Protein AF-0000000080321101 (afdb_homodimer)

Sequence (204 aa):
MGVHRITSEAAKYYAMRERILGNGISLLGTASEKINELDKETIEKLGDLASYLLPHSPGYAGKLMAVTARLLWALAGVGEKEWEFRELEDIEKLIEELKGKVMGVHRITSEAAKYYAMRERILGNGISLLGTASEKINELDKETIEKLGDLASYLLPHSPGYAGKLMAVTARLLWALAGVGEKEWEFRELEDIEKLIEELKGKV

Solvent-accessible surface area (backbone atoms only — not comparable to full-atom values): 11014 Å² total; per-residue (Å²): 139,80,85,64,71,68,58,48,60,53,45,48,50,50,51,49,50,51,50,48,50,49,52,48,52,50,48,48,40,56,37,37,76,43,51,88,78,51,54,50,70,59,36,33,50,50,12,50,48,30,38,40,44,26,89,76,36,64,71,65,32,20,54,46,23,50,27,41,14,36,47,28,18,49,73,36,71,44,72,84,71,83,83,52,92,58,58,66,70,59,50,47,50,49,45,58,58,46,60,76,72,102,130,77,71,59,60,61,50,46,53,51,46,49,49,50,52,49,51,51,50,48,50,51,52,48,52,51,48,50,39,56,38,36,76,43,50,89,78,52,54,50,69,57,36,34,50,50,12,50,49,31,36,39,45,25,88,77,36,65,72,64,31,19,55,46,22,49,28,42,14,36,47,28,18,51,72,37,71,44,72,84,72,85,82,51,92,60,57,65,70,59,50,46,51,50,47,59,58,47,60,75,72,100

Structure (mmCIF, N/CA/C/O backbone):
data_AF-0000000080321101-model_v1
#
loop_
_entity.id
_entity.type
_entity.pdbx_description
1 polymer 'Uncharacterized protein'
#
loop_
_atom_site.group_PDB
_atom_site.id
_atom_site.type_symbol
_atom_site.label_atom_id
_atom_site.label_alt_id
_atom_site.label_comp_id
_atom_site.label_asym_id
_atom_site.label_entity_id
_atom_site.label_seq_id
_atom_site.pdbx_PDB_ins_code
_atom_site.Cartn_x
_atom_site.Cartn_y
_atom_site.Cartn_z
_atom_site.occupancy
_atom_site.B_iso_or_equiv
_atom_site.auth_seq_id
_atom_site.auth_comp_id
_atom_site.auth_asym_id
_atom_site.auth_atom_id
_atom_site.pdbx_PDB_model_num
ATOM 1 N N . MET A 1 1 ? -22.719 36.094 16.625 1 31.23 1 MET A N 1
ATOM 2 C CA . MET A 1 1 ? -21.391 35.625 16.969 1 31.23 1 MET A CA 1
ATOM 3 C C . MET A 1 1 ? -21.156 34.219 16.469 1 31.23 1 MET A C 1
ATOM 5 O O . MET A 1 1 ? -21.406 33.25 17.188 1 31.23 1 MET A O 1
ATOM 9 N N . GLY A 1 2 ? -21.797 33.719 15.367 1 34.16 2 GLY A N 1
ATOM 10 C CA . GLY A 1 2 ? -22.406 32.625 14.648 1 34.16 2 GLY A CA 1
ATOM 11 C C . GLY A 1 2 ? -21.422 31.531 14.273 1 34.16 2 GLY A C 1
ATOM 12 O O . GLY A 1 2 ? -20.812 31.578 13.203 1 34.16 2 GLY A O 1
ATOM 13 N N . VAL A 1 3 ? -20.641 30.984 15.094 1 43.78 3 VAL A N 1
ATOM 14 C CA . VAL A 1 3 ? -19.688 29.859 15.094 1 43.78 3 VAL A CA 1
ATOM 15 C C . VAL A 1 3 ? -20.359 28.625 14.492 1 43.78 3 VAL A C 1
ATOM 17 O O . VAL A 1 3 ? -21.172 27.984 15.148 1 43.78 3 VAL A O 1
ATOM 20 N N . HIS A 1 4 ? -21.047 28.609 13.328 1 44.09 4 HIS A N 1
ATOM 21 C CA . HIS A 1 4 ? -22 27.906 12.492 1 44.09 4 HIS A CA 1
ATOM 22 C C . HIS A 1 4 ? -21.672 26.422 12.422 1 44.09 4 HIS A C 1
ATOM 24 O O . HIS A 1 4 ? -20.516 26.031 12.469 1 44.09 4 HIS A O 1
ATOM 30 N N . ARG A 1 5 ? -22.609 25.359 12.641 1 48.25 5 ARG A N 1
ATOM 31 C CA . ARG A 1 5 ? -22.938 23.938 12.625 1 48.25 5 ARG A CA 1
ATOM 32 C C . ARG A 1 5 ? -22.359 23.25 11.398 1 48.25 5 ARG A C 1
ATOM 34 O O . ARG A 1 5 ? -22.734 22.109 11.086 1 48.25 5 ARG A O 1
ATOM 41 N N . ILE A 1 6 ? -21.953 24.047 10.344 1 51.91 6 ILE A N 1
ATOM 42 C CA . ILE A 1 6 ? -21.422 23.578 9.07 1 51.91 6 ILE A CA 1
ATOM 43 C C . ILE A 1 6 ? -20.297 22.578 9.328 1 51.91 6 ILE A C 1
ATOM 45 O O . ILE A 1 6 ? -20.094 21.641 8.547 1 51.91 6 ILE A O 1
ATOM 49 N N . THR A 1 7 ? -19.453 22.938 10.445 1 59.09 7 THR A N 1
ATOM 50 C CA . THR A 1 7 ? -18.328 22.156 10.938 1 59.09 7 THR A CA 1
ATOM 51 C C . THR A 1 7 ? -18.766 20.766 11.359 1 59.09 7 THR A C 1
ATOM 53 O O . THR A 1 7 ? -18.016 19.797 11.234 1 59.09 7 THR A O 1
ATOM 56 N N . SER A 1 8 ? -20.25 20.672 11.594 1 74.88 8 SER A N 1
ATOM 57 C CA . SER A 1 8 ? -20.672 19.484 12.336 1 74.88 8 SER A CA 1
ATOM 58 C C . SER A 1 8 ? -20.797 18.266 11.414 1 74.88 8 SER A C 1
ATOM 60 O O . SER A 1 8 ? -20.281 17.203 11.719 1 74.88 8 SER A O 1
ATOM 62 N N . GLU A 1 9 ? -21.531 18.641 10.25 1 80.69 9 GLU A N 1
ATOM 63 C CA . GLU A 1 9 ? -21.672 17.516 9.328 1 80.69 9 GLU A CA 1
ATOM 64 C C . GLU A 1 9 ? -20.344 17.172 8.672 1 80.69 9 GLU A C 1
ATOM 66 O O . GLU A 1 9 ? -20.016 16 8.516 1 80.69 9 GLU A O 1
ATOM 71 N N . ALA A 1 10 ? -19.656 18.234 8.289 1 84 10 ALA A N 1
ATOM 72 C CA . ALA A 1 10 ? -18.344 18.031 7.695 1 84 10 ALA A CA 1
ATOM 73 C C . ALA A 1 10 ? -17.406 17.328 8.672 1 84 10 ALA A C 1
ATOM 75 O O . ALA A 1 10 ? -16.672 16.422 8.289 1 84 10 ALA A O 1
ATOM 76 N N . ALA A 1 11 ? -17.484 17.734 9.852 1 85.62 11 ALA A N 1
ATOM 77 C CA . ALA A 1 11 ? -16.656 17.109 10.883 1 85.62 11 ALA A CA 1
ATOM 78 C C . ALA A 1 11 ? -17.031 15.656 11.094 1 85.62 11 ALA A C 1
ATOM 80 O O . ALA A 1 11 ? -16.172 14.797 11.258 1 85.62 11 ALA A O 1
ATOM 81 N N . LYS A 1 12 ? -18.266 15.461 11.094 1 87.44 12 LYS A N 1
ATOM 82 C CA . LYS A 1 12 ? -18.734 14.094 11.242 1 87.44 12 LYS A CA 1
ATOM 83 C C . LYS A 1 12 ? -18.312 13.227 10.07 1 87.44 12 LYS A C 1
ATOM 85 O O . LYS A 1 12 ? -17.891 12.078 10.25 1 87.44 12 LYS A O 1
ATOM 90 N N . TYR A 1 13 ? -18.469 13.836 8.922 1 85.62 13 TYR A N 1
ATOM 91 C CA . TYR A 1 13 ? -18.047 13.109 7.727 1 85.62 13 TYR A CA 1
ATOM 92 C C . TYR A 1 13 ? -16.547 12.82 7.777 1 85.62 13 TYR A C 1
ATOM 94 O O . TYR A 1 13 ? -16.109 11.711 7.465 1 85.62 13 TYR A O 1
ATOM 102 N N . TYR A 1 14 ? -15.867 13.781 8.195 1 90.31 14 TYR A N 1
ATOM 103 C CA . TYR A 1 14 ? -14.422 13.609 8.297 1 90.31 14 TYR A CA 1
ATOM 104 C C . TYR A 1 14 ? -14.07 12.516 9.305 1 90.31 14 TYR A C 1
ATOM 106 O O . TYR A 1 14 ? -13.203 11.68 9.039 1 90.31 14 TYR A O 1
ATOM 114 N N . ALA A 1 15 ? -14.68 12.508 10.367 1 92.31 15 ALA A N 1
ATOM 115 C CA . ALA A 1 15 ? -14.43 11.5 11.398 1 92.31 15 ALA A CA 1
ATOM 116 C C . ALA A 1 15 ? -14.797 10.102 10.898 1 92.31 15 ALA A C 1
ATOM 118 O O . ALA A 1 15 ? -14.078 9.141 11.156 1 92.31 15 ALA A O 1
ATOM 119 N N . MET A 1 16 ? -15.867 10 10.188 1 94.19 16 MET A N 1
ATOM 120 C CA . MET A 1 16 ? -16.297 8.727 9.625 1 94.19 16 MET A CA 1
ATOM 121 C C . MET A 1 16 ? -15.297 8.211 8.602 1 94.19 16 MET A C 1
ATOM 123 O O . MET A 1 16 ? -14.93 7.035 8.617 1 94.19 16 MET A O 1
ATOM 127 N N . ARG A 1 17 ? -14.938 9.086 7.766 1 94.44 17 ARG A N 1
ATOM 128 C CA . ARG A 1 17 ? -13.953 8.727 6.758 1 94.44 17 ARG A CA 1
ATOM 129 C C . ARG A 1 17 ? -12.68 8.18 7.402 1 94.44 17 ARG A C 1
ATOM 131 O O . ARG A 1 17 ? -12.18 7.129 7.008 1 94.44 17 ARG A O 1
ATOM 138 N N . GLU A 1 18 ? -12.219 8.883 8.398 1 95.88 18 GLU A N 1
ATOM 139 C CA . GLU A 1 18 ? -11 8.477 9.078 1 95.88 18 GLU A CA 1
ATOM 140 C C . GLU A 1 18 ? -11.172 7.121 9.758 1 95.88 18 GLU A C 1
ATOM 142 O O . GLU A 1 18 ? -10.266 6.281 9.711 1 95.88 18 GLU A O 1
ATOM 147 N N . ARG A 1 19 ? -12.25 6.926 10.328 1 97 19 ARG A N 1
ATOM 148 C CA . ARG A 1 19 ? -12.531 5.656 10.992 1 97 19 ARG A CA 1
ATOM 149 C C . ARG A 1 19 ? -12.586 4.512 9.977 1 97 19 ARG A C 1
ATOM 151 O O . ARG A 1 19 ? -11.961 3.469 10.18 1 97 19 ARG A O 1
ATOM 158 N N . ILE A 1 20 ? -13.289 4.672 8.969 1 97.81 20 ILE A N 1
ATOM 159 C CA . ILE A 1 20 ? -13.469 3.629 7.965 1 97.81 20 ILE A CA 1
ATOM 160 C C . ILE A 1 20 ? -12.148 3.363 7.246 1 97.81 20 ILE A C 1
ATOM 162 O O . ILE A 1 20 ? -11.773 2.209 7.023 1 97.81 20 ILE A O 1
ATOM 166 N N . LEU A 1 21 ? -11.5 4.438 6.895 1 97.69 21 LEU A N 1
ATOM 167 C CA . LEU A 1 21 ? -10.188 4.297 6.277 1 97.69 21 LEU A CA 1
ATOM 168 C C . LEU A 1 21 ? -9.234 3.541 7.199 1 97.69 21 LEU A C 1
ATOM 170 O O . LEU A 1 21 ? -8.547 2.611 6.762 1 97.69 21 LEU A O 1
ATOM 174 N N . GLY A 1 22 ? -9.203 3.93 8.445 1 97.88 22 GLY A N 1
ATOM 175 C CA . GLY A 1 22 ? -8.375 3.25 9.422 1 97.88 22 GLY A CA 1
ATOM 176 C C . GLY A 1 22 ? -8.695 1.773 9.555 1 97.88 22 GLY A C 1
ATOM 177 O O . GLY A 1 22 ? -7.793 0.935 9.57 1 97.88 22 GLY A O 1
ATOM 178 N N . ASN A 1 23 ? -9.945 1.476 9.641 1 98.25 23 ASN A N 1
ATOM 179 C CA . ASN A 1 23 ? -10.383 0.088 9.758 1 98.25 23 ASN A CA 1
ATOM 180 C C . ASN A 1 23 ? -10.016 -0.719 8.516 1 98.25 23 ASN A C 1
ATOM 182 O O . ASN A 1 23 ? -9.594 -1.872 8.617 1 98.25 23 ASN A O 1
ATOM 186 N N . GLY A 1 24 ? -10.203 -0.122 7.34 1 98.69 24 GLY A N 1
ATOM 187 C CA . GLY A 1 24 ? -9.844 -0.789 6.098 1 98.69 24 GLY A CA 1
ATOM 188 C C . GLY A 1 24 ? -8.367 -1.106 5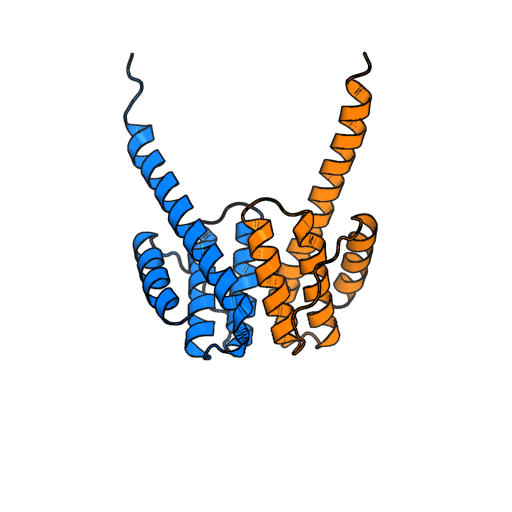.996 1 98.69 24 GLY A C 1
ATOM 189 O O . GLY A 1 24 ? -7.988 -2.227 5.648 1 98.69 24 GLY A O 1
ATOM 190 N N . ILE A 1 25 ? -7.598 -0.122 6.359 1 98.62 25 ILE A N 1
ATOM 191 C CA . ILE A 1 25 ? -6.148 -0.294 6.289 1 98.62 25 ILE A CA 1
ATOM 192 C C . ILE A 1 25 ? -5.707 -1.345 7.305 1 98.62 25 ILE A C 1
ATOM 194 O O . ILE A 1 25 ? -4.832 -2.164 7.02 1 98.62 25 ILE A O 1
ATOM 198 N N . SER A 1 26 ? -6.285 -1.322 8.508 1 98.56 26 SER A N 1
ATOM 199 C CA . SER A 1 26 ? -5.984 -2.34 9.516 1 98.56 26 SER A CA 1
ATOM 200 C C . SER A 1 26 ? -6.332 -3.734 9.008 1 98.56 26 SER A C 1
ATOM 202 O O . SER A 1 26 ? -5.566 -4.68 9.195 1 98.56 26 SER A O 1
ATOM 204 N N . LEU A 1 27 ? -7.426 -3.859 8.367 1 98.88 27 LEU A N 1
ATOM 205 C CA . LEU A 1 27 ? -7.84 -5.145 7.82 1 98.88 27 LEU A CA 1
ATOM 206 C C . LEU A 1 27 ? -6.871 -5.613 6.738 1 98.88 27 LEU A C 1
ATOM 208 O O . LEU A 1 27 ? -6.488 -6.785 6.711 1 98.88 27 LEU A O 1
ATOM 212 N N . LEU A 1 28 ? -6.516 -4.723 5.828 1 98.81 28 LEU A N 1
ATOM 213 C CA . LEU A 1 28 ? -5.543 -5.062 4.793 1 98.81 28 LEU A CA 1
ATOM 214 C C . LEU A 1 28 ? -4.227 -5.512 5.414 1 98.81 28 LEU A C 1
ATOM 216 O O . LEU A 1 28 ? -3.578 -6.43 4.906 1 98.81 28 LEU A O 1
ATOM 220 N N . GLY A 1 29 ? -3.863 -4.855 6.527 1 98.75 29 GLY A N 1
ATOM 221 C CA . GLY A 1 29 ? -2.68 -5.266 7.266 1 98.75 29 GLY A CA 1
ATOM 222 C C . GLY A 1 29 ? -2.764 -6.691 7.785 1 98.75 29 GLY A C 1
ATOM 223 O O . GLY A 1 29 ? -1.855 -7.492 7.559 1 98.75 29 GLY A O 1
ATOM 224 N N . THR A 1 30 ? -3.807 -6.957 8.461 1 98.69 30 THR A N 1
ATOM 225 C CA . THR A 1 30 ? -4.012 -8.297 9 1 98.69 30 THR A CA 1
ATOM 226 C C . THR A 1 30 ? -4.062 -9.328 7.879 1 98.69 30 THR A C 1
ATOM 228 O O . THR A 1 30 ? -3.459 -10.398 7.984 1 98.69 30 THR A O 1
ATOM 231 N N . ALA A 1 31 ? -4.738 -9.031 6.801 1 98.81 31 ALA A N 1
ATOM 232 C CA . ALA A 1 31 ? -4.867 -9.938 5.66 1 98.81 31 ALA A CA 1
ATOM 233 C C . ALA A 1 31 ? -3.506 -10.227 5.035 1 98.81 31 ALA A C 1
ATOM 235 O O . ALA A 1 31 ? -3.221 -11.359 4.652 1 98.81 31 ALA A O 1
ATOM 236 N N . SER A 1 32 ? -2.701 -9.203 4.965 1 98.69 32 SER A N 1
ATOM 237 C CA . SER A 1 32 ? -1.396 -9.375 4.336 1 98.69 32 SER A CA 1
ATOM 238 C C . SER A 1 32 ? -0.51 -10.312 5.152 1 98.69 32 SER A C 1
ATOM 240 O O . SER A 1 32 ? 0.353 -11 4.605 1 98.69 32 SER A O 1
ATOM 242 N N . GLU A 1 33 ? -0.682 -10.367 6.469 1 98.06 33 GLU A N 1
ATOM 243 C CA . GLU A 1 33 ? 0.068 -11.258 7.344 1 98.06 33 GLU A CA 1
ATOM 244 C C . GLU A 1 33 ? -0.306 -12.719 7.094 1 98.06 33 GLU A C 1
ATOM 246 O O . GLU A 1 33 ? 0.497 -13.625 7.336 1 98.06 33 GLU A O 1
ATOM 251 N N . LYS A 1 34 ? -1.512 -12.922 6.578 1 97.62 34 LYS A N 1
ATOM 252 C CA . LYS A 1 34 ? -2.037 -14.273 6.395 1 97.62 34 LYS A CA 1
ATOM 253 C C . LYS A 1 34 ? -2.393 -14.531 4.934 1 97.62 34 LYS A C 1
ATOM 255 O O . LYS A 1 34 ? -3.312 -15.297 4.641 1 97.62 34 LYS A O 1
ATOM 260 N N . ILE A 1 35 ? -1.732 -13.898 4.078 1 98.38 35 ILE A N 1
ATOM 261 C CA . ILE A 1 35 ? -2.158 -13.828 2.684 1 98.38 35 ILE A CA 1
ATOM 262 C C . ILE A 1 35 ? -2.174 -15.234 2.08 1 98.38 35 ILE A C 1
ATOM 264 O O . ILE A 1 35 ? -3.049 -15.555 1.272 1 98.38 35 ILE A O 1
ATOM 268 N N . ASN A 1 36 ? -1.323 -16.078 2.512 1 96.88 36 ASN A N 1
ATOM 269 C CA . ASN A 1 36 ? -1.195 -17.422 1.939 1 96.88 36 ASN A CA 1
ATOM 270 C C . ASN A 1 36 ? -2.262 -18.359 2.482 1 96.88 36 ASN A C 1
ATOM 272 O O . ASN A 1 36 ? -2.443 -19.469 1.961 1 96.88 36 ASN A O 1
ATOM 276 N N . GLU A 1 37 ? -2.996 -17.953 3.465 1 97.62 37 GLU A N 1
ATOM 277 C CA . GLU A 1 37 ? -4.047 -18.781 4.066 1 97.62 37 GLU A CA 1
ATOM 278 C C . GLU A 1 37 ? -5.422 -18.391 3.525 1 97.62 37 GLU A C 1
ATOM 280 O O . GLU A 1 37 ? -6.41 -19.078 3.801 1 97.62 37 GLU A O 1
ATOM 285 N N . LEU A 1 38 ? -5.473 -17.344 2.791 1 98.44 38 LEU A N 1
ATOM 286 C CA . LEU A 1 38 ? -6.746 -16.828 2.299 1 98.44 38 LEU A CA 1
ATOM 287 C C . LEU A 1 38 ? -7.082 -17.422 0.933 1 98.44 38 LEU A C 1
ATOM 289 O O . LEU A 1 38 ? -6.184 -17.719 0.142 1 98.44 38 LEU A O 1
ATOM 293 N N . ASP A 1 39 ? -8.414 -17.594 0.757 1 97.81 39 ASP A N 1
ATOM 294 C CA . ASP A 1 39 ? -8.828 -18.094 -0.548 1 97.81 39 ASP A CA 1
ATOM 295 C C . ASP A 1 39 ? -8.82 -16.984 -1.594 1 97.81 39 ASP A C 1
ATOM 297 O O . ASP A 1 39 ? -8.789 -15.797 -1.249 1 97.81 39 ASP A O 1
ATOM 301 N N . LYS A 1 40 ? -8.906 -17.328 -2.814 1 98.12 40 LYS A N 1
ATOM 302 C CA . LYS A 1 40 ? -8.781 -16.422 -3.945 1 98.12 40 LYS A CA 1
ATOM 303 C C . LYS A 1 40 ? -9.898 -15.383 -3.936 1 98.12 40 LYS A C 1
ATOM 305 O O . LYS A 1 40 ? -9.664 -14.203 -4.227 1 98.12 40 LYS A O 1
ATOM 310 N N . GLU A 1 41 ? -11.078 -15.797 -3.676 1 98.38 41 GLU A N 1
ATOM 311 C CA . GLU A 1 41 ? -12.227 -14.891 -3.652 1 98.38 41 GLU A CA 1
ATOM 312 C C . GLU A 1 41 ? -12.047 -13.797 -2.598 1 98.38 41 GLU A C 1
ATOM 314 O O . GLU A 1 41 ? -12.336 -12.625 -2.855 1 98.38 41 GLU A O 1
ATOM 319 N N . THR A 1 42 ? -11.562 -14.234 -1.468 1 98.75 42 THR A N 1
ATOM 320 C CA . THR A 1 42 ? -11.32 -13.273 -0.397 1 98.75 42 THR A CA 1
ATOM 321 C C . THR A 1 42 ? -10.227 -12.289 -0.79 1 98.75 42 THR A C 1
ATOM 323 O O . THR A 1 42 ? -10.359 -11.086 -0.565 1 98.75 42 THR A O 1
ATOM 326 N N . ILE A 1 43 ? -9.172 -12.781 -1.389 1 98.88 43 ILE A N 1
ATOM 327 C CA . ILE A 1 43 ? -8.062 -11.93 -1.813 1 98.88 43 ILE A CA 1
ATOM 328 C C . ILE A 1 43 ? -8.555 -10.922 -2.854 1 98.88 43 ILE A C 1
ATOM 330 O O . ILE A 1 43 ? -8.211 -9.742 -2.791 1 98.88 43 ILE A O 1
ATOM 334 N N . GLU A 1 44 ? -9.367 -11.398 -3.711 1 98.81 44 GLU A N 1
ATOM 335 C CA . GLU A 1 44 ? -9.93 -10.516 -4.727 1 98.81 44 GLU A CA 1
ATOM 336 C C . GLU A 1 44 ? -10.766 -9.406 -4.09 1 98.81 44 GLU A C 1
ATOM 338 O O . GLU A 1 44 ? -10.648 -8.242 -4.469 1 98.81 44 GLU A O 1
ATOM 343 N N . LYS A 1 45 ? -11.578 -9.742 -3.174 1 98.69 45 LYS A N 1
ATOM 344 C CA . LYS A 1 45 ? -12.445 -8.773 -2.518 1 98.69 45 LYS A CA 1
ATOM 345 C C . LYS A 1 45 ? -11.641 -7.773 -1.699 1 98.69 45 LYS A C 1
ATOM 347 O O . LYS A 1 45 ? -12.039 -6.613 -1.559 1 98.69 45 LYS A O 1
ATOM 352 N N . LEU A 1 46 ? -10.562 -8.25 -1.191 1 98.88 46 LEU A N 1
AT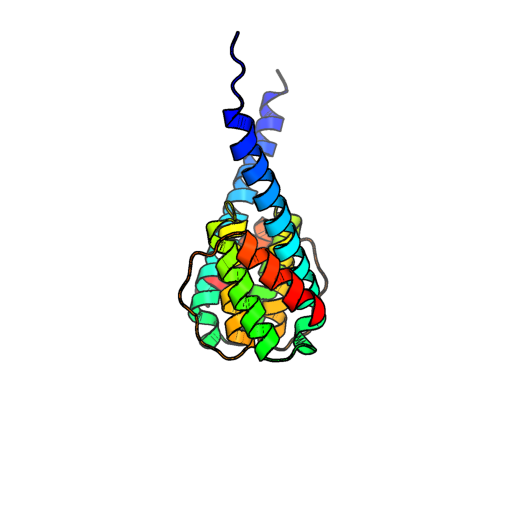OM 353 C CA . LEU A 1 46 ? -9.672 -7.332 -0.5 1 98.88 46 LEU A CA 1
ATOM 354 C C . LEU A 1 46 ? -9.078 -6.312 -1.471 1 98.88 46 LEU A C 1
ATOM 356 O O . LEU A 1 46 ? -8.891 -5.148 -1.116 1 98.88 46 LEU A O 1
ATOM 360 N N . GLY A 1 47 ? -8.727 -6.816 -2.639 1 98.81 47 GLY A N 1
ATOM 361 C CA . GLY A 1 47 ? -8.32 -5.883 -3.678 1 98.81 47 GLY A CA 1
ATOM 362 C C . GLY A 1 47 ? -9.391 -4.859 -4.012 1 98.81 47 GLY A C 1
ATOM 363 O O . GLY A 1 47 ? -9.102 -3.676 -4.18 1 98.81 47 GLY A O 1
ATOM 364 N N . ASP A 1 48 ? -10.617 -5.316 -4.098 1 98.62 48 ASP A N 1
ATOM 365 C CA . ASP A 1 48 ? -11.742 -4.406 -4.32 1 98.62 48 ASP A CA 1
ATOM 366 C C . ASP A 1 48 ? -11.852 -3.385 -3.193 1 98.62 48 ASP A C 1
ATOM 368 O O . ASP A 1 48 ? -12.078 -2.197 -3.443 1 98.62 48 ASP A O 1
ATOM 372 N N . LEU A 1 49 ? -11.719 -3.859 -2.029 1 98.75 49 LEU A N 1
ATOM 373 C CA . LEU A 1 49 ? -11.789 -2.971 -0.876 1 98.75 49 LEU A CA 1
ATOM 374 C C . LEU A 1 49 ? -10.75 -1.861 -0.983 1 98.75 49 LEU A C 1
ATOM 376 O O . LEU A 1 49 ? -11.062 -0.686 -0.792 1 98.75 49 LEU A O 1
ATOM 380 N N . ALA A 1 50 ? -9.492 -2.293 -1.237 1 98.69 50 ALA A N 1
ATOM 381 C CA . ALA A 1 50 ? -8.43 -1.301 -1.393 1 98.69 50 ALA A CA 1
ATOM 382 C C . ALA A 1 50 ? -8.789 -0.28 -2.469 1 98.69 50 ALA A C 1
ATOM 384 O O . ALA A 1 50 ? -8.57 0.921 -2.291 1 98.69 50 ALA A O 1
ATOM 385 N N . SER A 1 51 ? -9.359 -0.737 -3.543 1 98.5 51 SER A N 1
ATOM 386 C CA . SER A 1 51 ? -9.75 0.147 -4.637 1 98.5 51 SER A CA 1
ATOM 387 C C . SER A 1 51 ? -10.836 1.123 -4.191 1 98.5 51 SER A C 1
ATOM 389 O O . SER A 1 51 ? -10.82 2.293 -4.582 1 98.5 51 SER A O 1
ATOM 391 N N . TYR A 1 52 ? -11.719 0.68 -3.398 1 98.31 52 TYR A N 1
ATOM 392 C CA . TYR A 1 52 ? -12.812 1.52 -2.934 1 98.31 52 TYR A CA 1
ATOM 393 C C . TYR A 1 52 ? -12.32 2.561 -1.937 1 98.31 52 TYR A C 1
ATOM 395 O O . TYR A 1 52 ? -12.914 3.637 -1.809 1 98.31 52 TYR A O 1
ATOM 403 N N . LEU A 1 53 ? -11.266 2.254 -1.271 1 98.31 53 LEU A N 1
ATOM 404 C CA . LEU A 1 53 ? -10.719 3.164 -0.27 1 98.31 53 LEU A CA 1
ATOM 405 C C . LEU A 1 53 ? -9.891 4.262 -0.928 1 98.31 53 LEU A C 1
ATOM 407 O O . LEU A 1 53 ? -9.633 5.305 -0.319 1 98.31 53 LEU A O 1
ATOM 411 N N . LEU A 1 54 ? -9.484 4.082 -2.143 1 97.62 54 LEU A N 1
ATOM 412 C CA . LEU A 1 54 ? -8.547 4.941 -2.852 1 97.62 54 LEU A CA 1
ATOM 413 C C . LEU A 1 54 ? -9.055 6.379 -2.893 1 97.62 54 LEU A C 1
ATOM 415 O O . LEU A 1 54 ? -8.359 7.301 -2.457 1 97.62 54 LEU A O 1
ATOM 419 N N . PRO A 1 55 ? -10.297 6.645 -3.312 1 96.31 55 PRO A N 1
ATOM 420 C CA . PRO A 1 55 ? -10.758 8.031 -3.422 1 96.31 55 PRO A CA 1
ATOM 421 C C . PRO A 1 55 ? -10.844 8.727 -2.068 1 96.31 55 PRO A C 1
ATOM 423 O O . PRO A 1 55 ? -10.961 9.953 -2.012 1 96.31 55 PRO A O 1
ATOM 426 N N . HIS A 1 56 ? -10.789 7.98 -1.046 1 96.12 56 HIS A N 1
ATOM 427 C CA . HIS A 1 56 ? -10.93 8.539 0.292 1 96.12 56 HIS A CA 1
ATOM 428 C C . HIS A 1 56 ? -9.586 8.656 0.992 1 96.12 56 HIS A C 1
ATOM 430 O O . HIS A 1 56 ? -9.508 9.109 2.139 1 96.12 56 HIS A O 1
ATOM 436 N N . SER A 1 57 ? -8.531 8.266 0.367 1 95.5 57 SER A N 1
ATOM 437 C CA . SER A 1 57 ? -7.195 8.195 0.958 1 95.5 57 SER A CA 1
ATOM 438 C C . SER A 1 57 ? -6.344 9.391 0.543 1 95.5 57 SER A C 1
ATOM 440 O O . SER A 1 57 ? -6.18 9.664 -0.649 1 95.5 57 SER A O 1
ATOM 442 N N . PRO A 1 58 ? -5.742 10.023 1.484 1 91.62 58 PRO A N 1
ATOM 443 C CA . PRO A 1 58 ? -4.941 11.203 1.149 1 91.62 58 PRO A CA 1
ATOM 444 C C . PRO A 1 58 ? -3.5 10.852 0.787 1 91.62 58 PRO A C 1
ATOM 446 O O . PRO A 1 58 ? -2.961 9.859 1.274 1 91.62 58 PRO A O 1
ATOM 449 N N . GLY A 1 59 ? -2.918 11.633 -0.114 1 92.38 59 GLY A N 1
ATOM 450 C CA . GLY A 1 59 ? -1.479 11.664 -0.33 1 92.38 59 GLY A CA 1
ATOM 451 C C . GLY A 1 59 ? -0.895 10.305 -0.672 1 92.38 59 GLY A C 1
ATOM 452 O O . GLY A 1 59 ? -1.39 9.625 -1.569 1 92.38 59 GLY A O 1
ATOM 453 N N . TYR A 1 60 ? 0.174 9.922 0.06 1 95.19 60 TYR A N 1
ATOM 454 C CA . TYR A 1 60 ? 0.899 8.68 -0.182 1 95.19 60 TYR A CA 1
ATOM 455 C C . TYR A 1 60 ? 0.014 7.469 0.09 1 95.19 60 TYR A C 1
ATOM 457 O O . TYR A 1 60 ? 0.146 6.438 -0.568 1 95.19 60 TYR A O 1
ATOM 465 N N . ALA A 1 61 ? -0.906 7.66 0.952 1 96.25 61 ALA A N 1
ATOM 466 C CA . ALA A 1 61 ? -1.824 6.559 1.237 1 96.25 61 ALA A CA 1
ATOM 467 C C . ALA A 1 61 ? -2.658 6.207 0.008 1 96.25 61 ALA A C 1
ATOM 469 O O . ALA A 1 61 ? -2.9 5.031 -0.268 1 96.25 61 ALA A O 1
ATOM 470 N N . GLY A 1 62 ? -3.031 7.238 -0.669 1 96.88 62 GLY A N 1
ATOM 471 C CA . GLY A 1 62 ? -3.791 7.004 -1.889 1 96.88 62 GLY A CA 1
ATOM 472 C C . GLY A 1 62 ? -3 6.262 -2.951 1 96.88 62 GLY A C 1
ATOM 473 O O . GLY A 1 62 ? -3.502 5.309 -3.551 1 96.88 62 GLY A O 1
ATOM 474 N N . LYS A 1 63 ? -1.851 6.68 -3.143 1 97.56 63 LYS A N 1
ATOM 475 C CA . LYS A 1 63 ? -1.004 6.016 -4.129 1 97.56 63 LYS A CA 1
ATOM 476 C C . LYS A 1 63 ? -0.753 4.562 -3.748 1 97.56 63 LYS A C 1
ATOM 478 O O . LYS A 1 63 ? -0.823 3.67 -4.598 1 97.56 63 LYS A O 1
ATOM 483 N N . LEU A 1 64 ? -0.533 4.371 -2.529 1 98.56 64 LEU A N 1
ATOM 484 C CA . LEU A 1 64 ? -0.236 3.021 -2.057 1 98.56 64 LEU A CA 1
ATOM 485 C C . LEU A 1 64 ? -1.488 2.152 -2.07 1 98.56 64 LEU A C 1
ATOM 487 O O . LEU A 1 64 ? -1.401 0.933 -2.223 1 98.56 64 LEU A O 1
ATOM 491 N N . MET A 1 65 ? -2.623 2.76 -1.927 1 98.5 65 MET A N 1
ATOM 492 C CA . MET A 1 65 ? -3.869 2.006 -2.027 1 98.5 65 MET A CA 1
ATOM 493 C C . MET A 1 65 ? -4.031 1.406 -3.418 1 98.5 65 MET A C 1
ATOM 495 O O . MET A 1 65 ? -4.465 0.261 -3.559 1 98.5 65 MET A O 1
ATOM 499 N N . ALA A 1 66 ? -3.693 2.189 -4.387 1 98.5 66 ALA A N 1
ATOM 500 C CA . ALA A 1 66 ? -3.74 1.686 -5.758 1 98.5 66 ALA A CA 1
ATOM 501 C C . ALA A 1 66 ? -2.779 0.515 -5.941 1 98.5 66 ALA A C 1
ATOM 503 O O . ALA A 1 66 ? -3.133 -0.493 -6.562 1 98.5 66 ALA A O 1
ATOM 504 N N . VAL A 1 67 ? -1.624 0.623 -5.43 1 98.88 67 VAL A N 1
ATOM 505 C CA . VAL A 1 67 ? -0.622 -0.436 -5.488 1 98.88 67 VAL A CA 1
ATOM 506 C C . VAL A 1 67 ? -1.157 -1.691 -4.801 1 98.88 67 VAL A C 1
ATOM 508 O O . VAL A 1 67 ? -1.091 -2.789 -5.363 1 98.88 67 VAL A O 1
ATOM 511 N N . THR A 1 68 ? -1.683 -1.495 -3.646 1 98.88 68 THR A N 1
ATOM 512 C CA . THR A 1 68 ? -2.215 -2.6 -2.855 1 98.88 68 THR A CA 1
ATOM 513 C C . THR A 1 68 ? -3.332 -3.316 -3.611 1 98.88 68 THR A C 1
ATOM 515 O O . THR A 1 68 ? -3.354 -4.547 -3.676 1 98.88 68 THR A O 1
ATOM 518 N N . ALA A 1 69 ? -4.203 -2.533 -4.172 1 98.88 69 ALA A N 1
ATOM 519 C CA . ALA A 1 69 ? -5.297 -3.127 -4.938 1 98.88 69 ALA A CA 1
ATOM 520 C C . ALA A 1 69 ? -4.762 -3.992 -6.074 1 98.88 69 ALA A C 1
ATOM 522 O O . ALA A 1 69 ? -5.156 -5.152 -6.219 1 98.88 69 ALA A O 1
ATOM 523 N N . ARG A 1 70 ? -3.863 -3.475 -6.793 1 98.88 70 ARG A N 1
ATOM 524 C CA . ARG A 1 70 ? -3.311 -4.184 -7.945 1 98.88 70 ARG A CA 1
ATOM 525 C C . ARG A 1 70 ? -2.592 -5.453 -7.512 1 98.88 70 ARG A C 1
ATOM 527 O O . ARG A 1 70 ? -2.723 -6.5 -8.156 1 98.88 70 ARG A O 1
ATOM 534 N N . LEU A 1 71 ? -1.87 -5.348 -6.461 1 98.94 71 LEU A N 1
ATOM 535 C CA . LEU A 1 71 ? -1.124 -6.512 -5.988 1 98.94 71 LEU A CA 1
ATOM 536 C C . LEU A 1 71 ? -2.07 -7.598 -5.488 1 98.94 71 LEU A C 1
ATOM 538 O O . LEU A 1 71 ? -1.831 -8.789 -5.715 1 98.94 71 LEU A O 1
ATOM 542 N N . LEU A 1 72 ? -3.117 -7.203 -4.844 1 98.94 72 LEU A N 1
ATOM 543 C CA . LEU A 1 72 ? -4.094 -8.172 -4.363 1 98.94 72 LEU A CA 1
ATOM 544 C C . LEU A 1 72 ? -4.824 -8.836 -5.527 1 98.94 72 LEU A C 1
ATOM 546 O O . LEU A 1 72 ? -5.031 -10.055 -5.523 1 98.94 72 LEU A O 1
ATOM 550 N N . TRP A 1 73 ? -5.18 -8.023 -6.473 1 98.81 73 TRP A N 1
ATOM 551 C CA . TRP A 1 73 ? -5.812 -8.609 -7.652 1 98.81 73 TRP A CA 1
ATOM 552 C C . TRP A 1 73 ? -4.859 -9.562 -8.367 1 98.81 73 TRP A C 1
ATOM 554 O O . TRP A 1 73 ? -5.27 -10.633 -8.828 1 98.81 73 TRP A O 1
ATOM 564 N N . ALA A 1 74 ? -3.621 -9.234 -8.438 1 98.81 74 ALA A N 1
ATOM 565 C CA . ALA A 1 74 ? -2.621 -10.109 -9.039 1 98.81 74 ALA A CA 1
ATOM 566 C C . ALA A 1 74 ? -2.506 -11.422 -8.273 1 98.81 74 ALA A C 1
ATOM 568 O O . ALA A 1 74 ? -2.439 -12.5 -8.875 1 98.81 74 ALA A O 1
ATOM 569 N N . LEU A 1 75 ? -2.514 -11.305 -6.988 1 98.62 75 LEU A N 1
ATOM 570 C CA . LEU A 1 75 ? -2.424 -12.5 -6.156 1 98.62 75 LEU A CA 1
ATOM 571 C C . LEU A 1 75 ? -3.656 -13.375 -6.328 1 98.62 75 LEU A C 1
ATOM 573 O O . LEU A 1 75 ? -3.57 -14.602 -6.223 1 98.62 75 LEU A O 1
ATOM 577 N N . ALA A 1 76 ? -4.734 -12.711 -6.547 1 98.5 76 ALA A N 1
ATOM 578 C CA . ALA A 1 76 ? -5.984 -13.438 -6.75 1 98.5 76 ALA A CA 1
ATOM 579 C C . ALA A 1 76 ? -6.055 -14.023 -8.156 1 98.5 76 ALA A C 1
ATOM 581 O O . ALA A 1 76 ? -6.953 -14.805 -8.469 1 98.5 76 ALA A O 1
ATOM 582 N N . GLY A 1 77 ? -5.141 -13.578 -8.992 1 97.69 77 GLY A N 1
ATOM 583 C CA . GLY A 1 77 ? -5.113 -14.078 -10.352 1 97.69 77 GLY A CA 1
ATOM 584 C C . GLY A 1 77 ? -6.156 -13.438 -11.25 1 97.69 77 GLY A C 1
ATOM 585 O O . GLY A 1 77 ? -6.656 -14.078 -12.18 1 97.69 77 GLY A O 1
ATOM 586 N N . VAL A 1 78 ? -6.551 -12.25 -10.852 1 97.69 78 VAL A N 1
ATOM 587 C CA . VAL A 1 78 ? -7.523 -11.531 -11.672 1 97.69 78 VAL A CA 1
ATOM 588 C C . VAL A 1 78 ? -6.887 -10.258 -12.227 1 97.69 78 VAL A C 1
ATOM 590 O O . VAL A 1 78 ? -5.852 -9.805 -11.734 1 97.69 78 VAL A O 1
ATOM 593 N N . GLY A 1 79 ? -7.418 -9.703 -13.258 1 96.25 79 GLY A N 1
ATOM 594 C CA . GLY A 1 79 ? -6.926 -8.461 -13.836 1 96.25 79 GLY A CA 1
ATOM 595 C C . GLY A 1 79 ? -7.352 -7.234 -13.055 1 96.25 79 GLY A C 1
ATOM 596 O O . GLY A 1 79 ? -8.242 -7.309 -12.203 1 96.25 79 GLY A O 1
ATOM 597 N N . GLU A 1 80 ? -6.648 -6.188 -13.328 1 97 80 GLU A N 1
ATOM 598 C CA . GLU A 1 80 ? -7.023 -4.914 -12.719 1 97 80 GLU A CA 1
ATOM 599 C C . GLU A 1 80 ? -8.477 -4.555 -13.039 1 97 80 GLU A C 1
ATOM 601 O O . GLU A 1 80 ? -8.93 -4.73 -14.164 1 97 80 GLU A O 1
ATOM 606 N N . LYS A 1 81 ? -9.109 -4.039 -12.094 1 96.25 81 LYS A N 1
ATOM 607 C CA . LYS A 1 81 ? -10.516 -3.666 -12.266 1 96.25 81 LYS A CA 1
ATOM 608 C C . LYS A 1 81 ? -10.672 -2.15 -12.359 1 96.25 81 LYS A C 1
ATOM 610 O O . LYS A 1 81 ? -9.742 -1.403 -12.055 1 96.25 81 LYS A O 1
ATOM 615 N N . GLU A 1 82 ? -11.852 -1.807 -12.758 1 93.75 82 GLU A N 1
ATOM 616 C CA . GLU A 1 82 ? -12.164 -0.383 -12.797 1 93.75 82 GLU A CA 1
ATOM 617 C C . GLU A 1 82 ? -12.266 0.204 -11.391 1 93.75 82 GLU A C 1
ATOM 619 O O . GLU A 1 82 ? -12.82 -0.427 -10.492 1 93.75 82 GLU A O 1
ATOM 624 N N . TRP A 1 83 ? -11.742 1.379 -11.305 1 92.31 83 TRP A N 1
ATOM 625 C CA . TRP A 1 83 ? -11.805 2.1 -10.039 1 92.31 83 TRP A CA 1
ATOM 626 C C . TRP A 1 83 ? -13.164 2.77 -9.859 1 92.31 83 TRP A C 1
ATOM 628 O O . TRP A 1 83 ? -13.562 3.602 -10.68 1 92.31 83 TRP A O 1
ATOM 638 N N . GLU A 1 84 ? -13.867 2.375 -8.844 1 92.31 84 GLU A N 1
ATOM 639 C CA . GLU A 1 84 ? -15.219 2.877 -8.641 1 92.31 84 GLU A CA 1
ATOM 640 C C . GLU A 1 84 ? -15.336 3.619 -7.312 1 92.31 84 GLU A C 1
ATOM 642 O O . GLU A 1 84 ? -14.711 3.236 -6.324 1 92.31 84 GLU A O 1
ATOM 647 N N . PHE A 1 85 ? -16.156 4.637 -7.449 1 95.69 85 PHE A N 1
ATOM 648 C CA . PHE A 1 85 ? -16.484 5.328 -6.207 1 95.69 85 PHE A CA 1
ATOM 649 C C . PHE A 1 85 ? -17.562 4.578 -5.441 1 95.69 85 PHE A C 1
ATOM 651 O O . PHE A 1 85 ? -18.578 4.184 -6.02 1 95.69 85 PHE A O 1
ATOM 658 N N . ARG A 1 86 ? -17.234 4.363 -4.184 1 96.56 86 ARG A N 1
ATOM 659 C CA . ARG A 1 86 ? -18.219 3.764 -3.279 1 96.56 86 ARG A CA 1
ATOM 660 C C . ARG A 1 86 ? -18.406 4.629 -2.039 1 96.56 86 ARG A C 1
ATOM 662 O O . ARG A 1 86 ? -17.453 5.191 -1.509 1 96.56 86 ARG A O 1
ATOM 669 N N . GLU A 1 87 ? -19.703 4.652 -1.613 1 96 87 GLU A N 1
ATOM 670 C CA . GLU A 1 87 ? -19.984 5.406 -0.394 1 96 87 GLU A CA 1
ATOM 671 C C . GLU A 1 87 ? -19.344 4.746 0.823 1 96 87 GLU A C 1
ATOM 673 O O . GLU A 1 87 ? -19.234 3.518 0.882 1 96 87 GLU A O 1
ATOM 678 N N . LEU A 1 88 ? -19.047 5.516 1.812 1 96.62 88 LEU A N 1
ATOM 679 C CA . LEU A 1 88 ? -18.328 5.051 2.994 1 96.62 88 LEU A CA 1
ATOM 680 C C . LEU A 1 88 ? -19.125 3.98 3.729 1 96.62 88 LEU A C 1
ATOM 682 O O . LEU A 1 88 ? -18.562 3.006 4.23 1 96.62 88 LEU A O 1
ATOM 686 N N . GLU A 1 89 ? -20.406 4.172 3.791 1 95.38 89 GLU 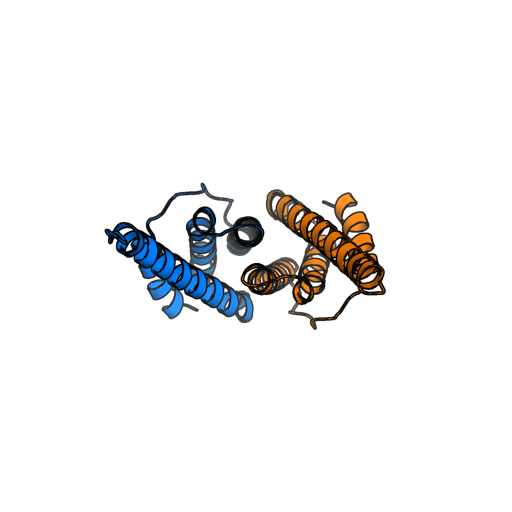A N 1
ATOM 687 C CA . GLU A 1 89 ? -21.25 3.197 4.48 1 95.38 89 GLU A CA 1
ATOM 688 C C . GLU A 1 89 ? -21.172 1.828 3.811 1 95.38 89 GLU A C 1
ATOM 690 O O . GLU A 1 89 ? -21.188 0.799 4.488 1 95.38 89 GLU A O 1
ATOM 695 N N . ASP A 1 90 ? -21.109 1.822 2.48 1 97.56 90 ASP A N 1
ATOM 696 C CA . ASP A 1 90 ? -20.984 0.571 1.739 1 97.56 90 ASP A CA 1
ATOM 697 C C . ASP A 1 90 ? -19.625 -0.068 1.972 1 97.56 90 ASP A C 1
ATOM 699 O O . ASP A 1 90 ? -19.516 -1.292 2.062 1 97.56 90 ASP A O 1
ATOM 703 N N . ILE A 1 91 ? -18.641 0.738 2.072 1 98.38 91 ILE A N 1
ATOM 704 C CA . ILE A 1 91 ? -17.297 0.25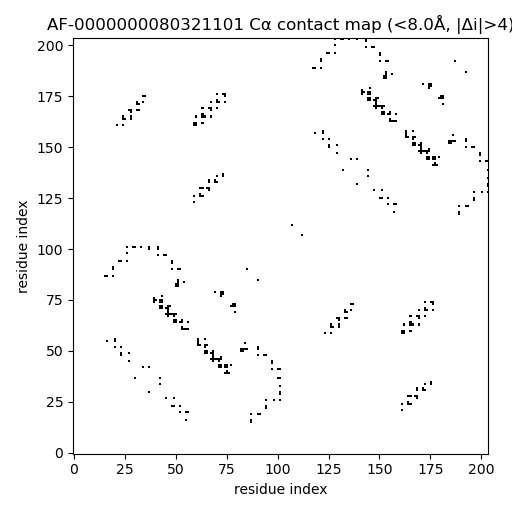1 2.336 1 98.38 91 ILE A CA 1
ATOM 705 C C . ILE A 1 91 ? -17.234 -0.368 3.729 1 98.38 91 ILE A C 1
ATOM 707 O O . ILE A 1 91 ? -16.625 -1.423 3.92 1 98.38 91 ILE A O 1
ATOM 711 N N . GLU A 1 92 ? -17.859 0.312 4.656 1 98.12 92 GLU A N 1
ATOM 712 C CA . GLU A 1 92 ? -17.891 -0.203 6.02 1 98.12 92 GLU A CA 1
ATOM 713 C C . GLU A 1 92 ? -18.547 -1.585 6.078 1 98.12 92 GLU A C 1
ATOM 715 O O . GLU A 1 92 ? -18.062 -2.469 6.797 1 98.12 92 GLU A O 1
ATOM 720 N N . LYS A 1 93 ? -19.562 -1.722 5.316 1 98.19 93 LYS A N 1
ATOM 721 C CA . LYS A 1 93 ? -20.234 -3.02 5.262 1 98.19 93 LYS A CA 1
ATOM 722 C C . LYS A 1 93 ? -19.297 -4.09 4.699 1 98.19 93 LYS A C 1
ATOM 724 O O . LYS A 1 93 ? -19.266 -5.215 5.203 1 98.19 93 LYS A O 1
ATOM 729 N N . LEU A 1 94 ? -18.625 -3.771 3.682 1 98.25 94 LEU A N 1
ATOM 730 C CA . LEU A 1 94 ? -17.688 -4.707 3.086 1 98.25 94 LEU A CA 1
ATOM 731 C C . LEU A 1 94 ? -16.594 -5.078 4.078 1 98.25 94 LEU A C 1
ATOM 733 O O . LEU A 1 94 ? -16.188 -6.238 4.156 1 98.25 94 LEU A O 1
ATOM 737 N N . ILE A 1 95 ? -16.109 -4.113 4.816 1 98.69 95 ILE A N 1
ATOM 738 C CA . ILE A 1 95 ? -15.078 -4.355 5.82 1 98.69 95 ILE A CA 1
ATOM 739 C C . ILE A 1 95 ? -15.578 -5.375 6.84 1 98.69 95 ILE A C 1
ATOM 741 O O . ILE A 1 95 ? -14.867 -6.316 7.191 1 98.69 95 ILE A O 1
ATOM 745 N N . GLU A 1 96 ? -16.781 -5.152 7.316 1 98.19 96 GLU A N 1
ATOM 746 C CA . GLU A 1 96 ? -17.344 -6.066 8.297 1 98.19 96 GLU A CA 1
ATOM 747 C C . GLU A 1 96 ? -17.484 -7.477 7.723 1 98.19 96 GLU A C 1
ATOM 749 O O . GLU A 1 96 ? -17.219 -8.461 8.414 1 98.19 96 GLU A O 1
ATOM 754 N N . GLU A 1 97 ? -17.891 -7.582 6.52 1 98.06 97 GLU A N 1
ATOM 755 C CA . GLU A 1 97 ? -18 -8.875 5.852 1 98.06 97 GLU A CA 1
ATOM 756 C C . GLU A 1 97 ? -16.641 -9.562 5.766 1 98.06 97 GLU A C 1
ATOM 758 O O . GLU A 1 97 ? -16.516 -10.75 6.086 1 98.06 97 GLU A O 1
ATOM 763 N N . LEU A 1 98 ? -15.633 -8.852 5.355 1 98.56 98 LEU A N 1
ATOM 764 C CA . LEU A 1 98 ? -14.312 -9.422 5.109 1 98.56 98 LEU A CA 1
ATOM 765 C C . LEU A 1 98 ? -13.609 -9.75 6.422 1 98.56 98 LEU A C 1
ATOM 767 O O . LEU A 1 98 ? -12.781 -10.664 6.477 1 98.56 98 LEU A O 1
ATOM 771 N N . LYS A 1 99 ? -13.914 -8.977 7.445 1 97.88 99 LYS A N 1
ATOM 772 C CA . LYS A 1 99 ? -13.352 -9.258 8.758 1 97.88 99 LYS A CA 1
ATOM 773 C C . LYS A 1 99 ? -13.633 -10.695 9.18 1 97.88 99 LYS A C 1
ATOM 775 O O . LYS A 1 99 ? -12.789 -11.336 9.812 1 97.88 99 LYS A O 1
ATOM 780 N N . GLY A 1 100 ? -14.703 -11.125 8.773 1 96.44 100 GLY A N 1
ATOM 781 C CA . GLY A 1 100 ? -15.102 -12.477 9.117 1 96.44 100 GLY A CA 1
ATOM 782 C C . GLY A 1 100 ? -14.367 -13.539 8.32 1 96.44 100 GLY A C 1
ATOM 783 O O . GLY A 1 100 ? -14.367 -14.719 8.688 1 96.44 100 GLY A O 1
ATOM 784 N N . LYS A 1 101 ? -13.688 -13.203 7.332 1 97.25 101 LYS A N 1
ATOM 785 C CA . LYS A 1 101 ? -13.039 -14.148 6.438 1 97.25 101 LYS A CA 1
ATOM 786 C C . LYS A 1 101 ? -11.523 -14.141 6.625 1 97.25 101 LYS A C 1
ATOM 788 O O . LYS A 1 101 ? -10.836 -15.055 6.172 1 97.25 101 LYS A O 1
ATOM 793 N N . VAL A 1 102 ? -11.062 -13.047 7.203 1 97.31 102 VAL A N 1
ATOM 794 C CA . VAL A 1 102 ? -9.625 -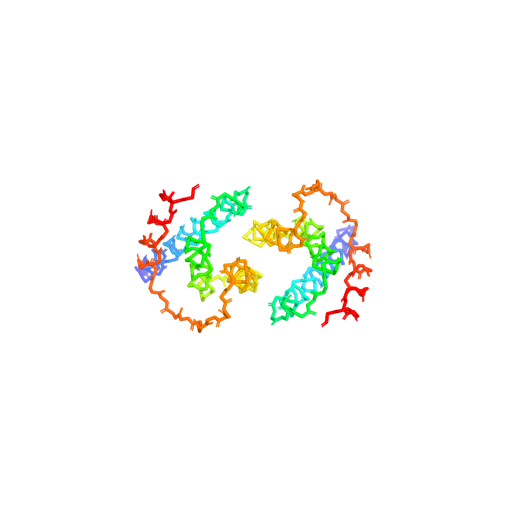12.867 7.402 1 97.31 102 VAL A CA 1
ATOM 795 C C . VAL A 1 102 ? -9.227 -13.359 8.797 1 97.31 102 VAL A C 1
ATOM 797 O O . VAL A 1 102 ? -8.227 -14.062 8.945 1 97.31 102 VAL A O 1
ATOM 800 N N . MET B 1 1 ? 22.078 33.219 17.469 1 32.94 1 MET B N 1
ATOM 801 C CA . MET B 1 1 ? 21.484 33.156 16.141 1 32.94 1 MET B CA 1
ATOM 802 C C . MET B 1 1 ? 21.469 31.719 15.609 1 32.94 1 MET B C 1
ATOM 804 O O . MET B 1 1 ? 21.547 31.5 14.398 1 32.94 1 MET B O 1
ATOM 808 N N . GLY B 1 2 ? 21.922 30.703 16.219 1 40.66 2 GLY B N 1
ATOM 809 C CA . GLY B 1 2 ? 22.219 29.281 16.25 1 40.66 2 GLY B CA 1
ATOM 810 C C . GLY B 1 2 ? 21.078 28.422 15.75 1 40.66 2 GLY B C 1
ATOM 811 O O . GLY B 1 2 ? 21.141 27.188 15.859 1 40.66 2 GLY B O 1
ATOM 812 N N . VAL B 1 3 ? 19.922 28.859 15.891 1 48.19 3 VAL B N 1
ATOM 813 C CA . VAL B 1 3 ? 18.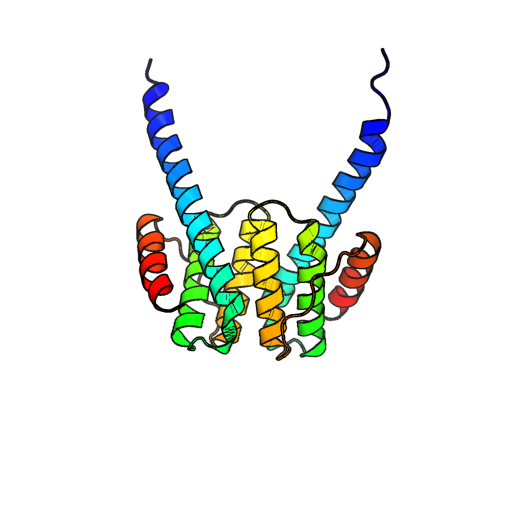672 28.219 15.516 1 48.19 3 VAL B CA 1
ATOM 814 C C . VAL B 1 3 ? 18.656 27.906 14.023 1 48.19 3 VAL B C 1
ATOM 816 O O . VAL B 1 3 ? 17.781 27.188 13.531 1 48.19 3 VAL B O 1
ATOM 819 N N . HIS B 1 4 ? 19.375 28.609 13.125 1 51.16 4 HIS B N 1
ATOM 820 C CA . HIS B 1 4 ? 19.25 28.641 11.672 1 51.16 4 HIS B CA 1
ATOM 821 C C . HIS B 1 4 ? 19.75 27.344 11.039 1 51.16 4 HIS B C 1
ATOM 823 O O . HIS B 1 4 ? 19.281 26.953 9.969 1 51.16 4 HIS B O 1
ATOM 829 N N . ARG B 1 5 ? 20.938 26.812 11.477 1 51.94 5 ARG B N 1
ATOM 830 C CA . ARG B 1 5 ? 21.719 25.75 10.828 1 51.94 5 ARG B CA 1
ATOM 831 C C . ARG B 1 5 ? 21.016 24.406 10.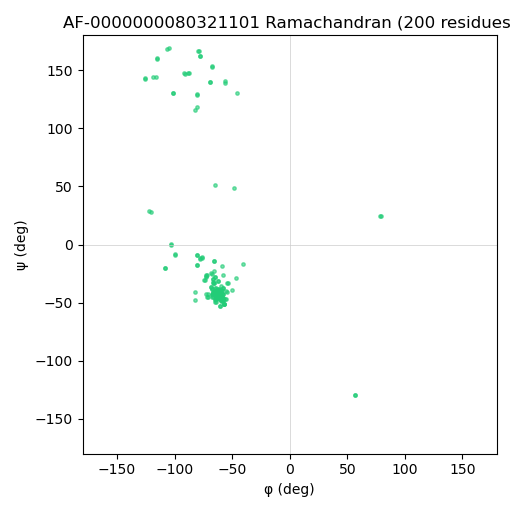961 1 51.94 5 ARG B C 1
ATOM 833 O O . ARG B 1 5 ? 21.094 23.578 10.055 1 51.94 5 ARG B O 1
ATOM 840 N N . ILE B 1 6 ? 20.5 24.141 12.297 1 55.09 6 ILE B N 1
ATOM 841 C CA . ILE B 1 6 ? 19.844 22.875 12.625 1 55.09 6 ILE B CA 1
ATOM 842 C C . ILE B 1 6 ? 18.625 22.672 11.742 1 55.09 6 ILE B C 1
ATOM 844 O O . ILE B 1 6 ? 18.375 21.578 11.219 1 55.09 6 ILE B O 1
ATOM 848 N N . THR B 1 7 ? 18 23.984 11.523 1 63.03 7 THR B N 1
ATOM 849 C CA . THR B 1 7 ? 16.797 24.016 10.688 1 63.03 7 THR B CA 1
ATOM 850 C C . THR B 1 7 ? 17.141 23.625 9.25 1 63.03 7 THR B C 1
ATOM 852 O O . THR B 1 7 ? 16.359 22.938 8.586 1 63.03 7 THR B O 1
ATOM 855 N N . SER B 1 8 ? 18.578 23.859 8.984 1 76.31 8 SER B N 1
ATOM 856 C CA . SER B 1 8 ? 18.953 23.672 7.59 1 76.31 8 SER B CA 1
ATOM 857 C C . SER B 1 8 ? 19.188 22.188 7.273 1 76.31 8 SER B C 1
ATOM 859 O O . SER B 1 8 ? 18.703 21.688 6.258 1 76.31 8 SER B O 1
ATOM 861 N N . GLU B 1 9 ? 19.891 21.594 8.352 1 81.75 9 GLU B N 1
ATOM 862 C CA . GLU B 1 9 ? 20.172 20.172 8.109 1 81.75 9 GLU B CA 1
ATOM 863 C C . GLU B 1 9 ? 18.891 19.328 8.234 1 81.75 9 GLU B C 1
ATOM 865 O O . GLU B 1 9 ? 18.672 18.422 7.434 1 81.75 9 GLU B O 1
ATOM 870 N N . ALA B 1 10 ? 18.156 19.672 9.242 1 84.19 10 ALA B N 1
ATOM 871 C CA . ALA B 1 10 ? 16.875 18.984 9.414 1 84.19 10 ALA B CA 1
ATOM 872 C C . ALA B 1 10 ? 15.969 19.188 8.203 1 84.19 10 ALA B C 1
ATOM 874 O O . ALA B 1 10 ? 15.328 18.25 7.738 1 84.19 10 ALA B O 1
ATOM 875 N N . ALA B 1 11 ? 16 20.328 7.723 1 86.69 11 ALA B N 1
ATOM 876 C CA . ALA B 1 11 ? 15.195 20.641 6.547 1 86.69 11 ALA B CA 1
ATOM 877 C C . ALA B 1 11 ? 15.688 19.875 5.324 1 86.69 11 ALA B C 1
ATOM 879 O O . ALA B 1 11 ? 14.883 19.375 4.535 1 86.69 11 ALA B O 1
ATOM 880 N N . LYS B 1 12 ? 16.922 19.844 5.23 1 88 12 LYS B N 1
ATOM 881 C CA . LYS B 1 12 ? 17.5 19.109 4.113 1 88 12 LYS B CA 1
ATOM 882 C C . LYS B 1 12 ? 17.172 17.609 4.211 1 88 12 LYS B C 1
ATOM 884 O O . LYS B 1 12 ? 16.844 16.969 3.213 1 88 12 LYS B O 1
ATOM 889 N N . TYR B 1 13 ? 17.328 17.156 5.418 1 86.19 13 TYR B N 1
ATOM 890 C CA . TYR B 1 13 ? 17 15.742 5.637 1 86.19 13 TYR B CA 1
ATOM 891 C C . TYR B 1 13 ? 15.539 15.469 5.328 1 86.19 13 TYR B C 1
ATOM 893 O O . TYR B 1 13 ? 15.211 14.477 4.68 1 86.19 13 TYR B O 1
ATOM 901 N N . TYR B 1 14 ? 14.758 16.344 5.746 1 90.5 14 TYR B N 1
ATOM 902 C CA . TYR B 1 14 ? 13.328 16.188 5.496 1 90.5 14 TYR B CA 1
ATOM 903 C C . TYR B 1 14 ? 13.031 16.219 4 1 90.5 14 TYR B C 1
ATOM 905 O O . TYR B 1 14 ? 12.25 15.398 3.504 1 90.5 14 TYR B O 1
ATOM 913 N N . ALA B 1 15 ? 13.609 17.047 3.324 1 92.62 15 ALA B N 1
ATOM 914 C CA . ALA B 1 15 ? 13.414 17.156 1.881 1 92.62 15 ALA B CA 1
ATOM 915 C C . ALA B 1 15 ? 13.906 15.898 1.172 1 92.62 15 ALA B C 1
ATOM 917 O O . ALA B 1 15 ? 13.258 15.406 0.247 1 92.62 15 ALA B O 1
ATOM 918 N N . MET B 1 16 ? 15.008 15.375 1.587 1 94.38 16 MET B N 1
ATOM 919 C CA . MET B 1 16 ? 15.562 14.156 1.009 1 94.38 16 MET B CA 1
ATOM 920 C C . MET B 1 16 ? 14.641 12.969 1.258 1 94.38 16 MET B C 1
ATOM 922 O O . MET B 1 16 ? 14.367 12.188 0.345 1 94.38 16 MET B O 1
ATOM 926 N N . ARG B 1 17 ? 14.227 12.867 2.459 1 94.62 17 ARG B N 1
ATOM 927 C CA . ARG B 1 17 ? 13.305 11.789 2.809 1 94.62 17 ARG B CA 1
ATOM 928 C C . ARG B 1 17 ? 12.062 11.828 1.927 1 94.62 17 ARG B C 1
ATOM 930 O O . ARG B 1 17 ? 11.664 10.805 1.369 1 94.62 17 ARG B O 1
ATOM 937 N N . GLU B 1 18 ? 11.508 13 1.793 1 95.88 18 GLU B N 1
ATOM 938 C CA . GLU B 1 18 ? 10.297 13.164 0.991 1 95.88 18 GLU B CA 1
ATOM 939 C C . GLU B 1 18 ? 10.555 12.805 -0.47 1 95.88 18 GLU B C 1
ATOM 941 O O . GLU B 1 18 ? 9.727 12.156 -1.112 1 95.88 18 GLU B O 1
ATOM 946 N N . ARG B 1 19 ? 11.625 13.211 -0.958 1 96.94 19 ARG B N 1
ATOM 947 C CA . ARG B 1 19 ? 11.984 12.906 -2.34 1 96.94 19 ARG B CA 1
ATOM 948 C C . ARG B 1 19 ? 12.164 11.406 -2.541 1 96.94 19 ARG B C 1
ATOM 950 O O . ARG B 1 19 ? 11.617 10.828 -3.486 1 96.94 19 ARG B O 1
ATOM 957 N N . ILE B 1 20 ? 12.883 10.789 -1.733 1 97.88 20 ILE B N 1
ATOM 958 C CA . ILE B 1 20 ? 13.18 9.367 -1.862 1 97.88 20 ILE B CA 1
ATOM 959 C C . ILE B 1 20 ? 11.914 8.547 -1.642 1 97.88 20 ILE B C 1
ATOM 961 O O . ILE B 1 20 ? 11.641 7.598 -2.383 1 97.88 20 ILE B O 1
ATOM 965 N N . LEU B 1 21 ? 11.195 8.93 -0.62 1 97.69 21 LEU B N 1
ATOM 966 C CA . LEU B 1 21 ? 9.914 8.273 -0.373 1 97.69 21 LEU B CA 1
ATOM 967 C C . LEU B 1 21 ? 9 8.398 -1.582 1 97.69 21 LEU B C 1
ATOM 969 O O . LEU B 1 21 ? 8.406 7.414 -2.025 1 97.69 21 LEU B O 1
ATOM 973 N N . GLY B 1 22 ? 8.891 9.594 -2.102 1 97.88 22 GLY B N 1
ATOM 974 C CA . GLY B 1 22 ? 8.086 9.828 -3.287 1 97.88 22 GLY B CA 1
ATOM 975 C C . GLY B 1 22 ? 8.523 8.992 -4.477 1 97.88 22 GLY B C 1
ATOM 976 O O . GLY B 1 22 ? 7.684 8.391 -5.156 1 97.88 22 GLY B O 1
ATOM 977 N N . ASN B 1 23 ? 9.781 8.953 -4.719 1 98.25 23 ASN B N 1
ATOM 978 C CA . ASN B 1 23 ? 10.32 8.172 -5.82 1 98.25 23 ASN B CA 1
ATOM 979 C C . ASN B 1 23 ? 10.055 6.68 -5.629 1 98.25 23 ASN B C 1
ATOM 981 O O . ASN B 1 23 ? 9.719 5.977 -6.586 1 98.25 23 ASN B O 1
ATOM 985 N N . GLY B 1 24 ? 10.234 6.195 -4.398 1 98.69 24 GLY B N 1
ATOM 986 C CA . GLY B 1 24 ? 9.969 4.793 -4.102 1 98.69 24 GLY B CA 1
ATOM 987 C C . GLY B 1 24 ? 8.523 4.402 -4.328 1 98.69 24 GLY B C 1
ATOM 988 O O . GLY B 1 24 ? 8.242 3.377 -4.957 1 98.69 24 GLY B O 1
ATOM 989 N N . ILE B 1 25 ? 7.672 5.266 -3.852 1 98.62 25 ILE B N 1
ATOM 990 C CA . ILE B 1 25 ? 6.242 4.992 -3.99 1 98.62 25 ILE B CA 1
ATOM 991 C C . ILE B 1 25 ? 5.852 5.043 -5.465 1 98.62 25 ILE B C 1
ATOM 993 O O . ILE B 1 25 ? 5.055 4.223 -5.93 1 98.62 25 ILE B O 1
ATOM 997 N N . SER B 1 26 ? 6.379 6.008 -6.211 1 98.5 26 SER B N 1
ATOM 998 C CA . SER B 1 26 ? 6.125 6.078 -7.648 1 98.5 26 SER B CA 1
ATOM 999 C C . SER B 1 26 ? 6.598 4.812 -8.352 1 98.5 26 SER B C 1
ATOM 1001 O O . SER B 1 26 ? 5.898 4.277 -9.219 1 98.5 26 SER B O 1
ATOM 1003 N N . LEU B 1 27 ? 7.715 4.328 -7.996 1 98.88 27 LEU B N 1
ATOM 1004 C CA . LEU B 1 27 ? 8.242 3.107 -8.594 1 98.88 27 LEU B CA 1
ATOM 1005 C C . LEU B 1 27 ? 7.352 1.913 -8.273 1 98.88 27 LEU B C 1
ATOM 1007 O O . LEU B 1 27 ? 7.055 1.099 -9.148 1 98.88 27 LEU B O 1
ATOM 1011 N N . LEU B 1 28 ? 6.961 1.779 -7.02 1 98.81 28 LEU B N 1
ATOM 1012 C CA . LEU B 1 28 ? 6.051 0.704 -6.633 1 98.81 28 LEU B CA 1
ATOM 1013 C C . LEU B 1 28 ? 4.75 0.781 -7.426 1 98.81 28 LEU B C 1
ATOM 1015 O O . LEU B 1 28 ? 4.191 -0.249 -7.809 1 98.81 28 LEU B O 1
ATOM 1019 N N . GLY B 1 29 ? 4.301 2.025 -7.668 1 98.75 29 GLY B N 1
ATOM 1020 C CA . GLY B 1 29 ? 3.129 2.227 -8.5 1 98.75 29 GLY B CA 1
ATOM 1021 C C . GLY B 1 29 ? 3.301 1.693 -9.914 1 98.75 29 GLY B C 1
ATOM 1022 O O . GLY B 1 29 ? 2.467 0.93 -10.398 1 98.75 29 GLY B O 1
ATOM 1023 N N . THR B 1 30 ? 4.344 2.109 -10.523 1 98.69 30 THR B N 1
ATOM 1024 C CA . THR B 1 30 ? 4.633 1.656 -11.883 1 98.69 30 THR B CA 1
ATOM 1025 C C . THR B 1 30 ? 4.797 0.14 -11.922 1 98.69 30 THR B C 1
ATOM 1027 O O . THR B 1 30 ? 4.273 -0.523 -12.82 1 98.69 30 THR B O 1
ATOM 1030 N N . ALA B 1 31 ? 5.5 -0.424 -10.977 1 98.81 31 ALA B N 1
ATOM 1031 C CA . ALA B 1 31 ? 5.734 -1.864 -10.906 1 98.81 31 ALA B CA 1
ATOM 1032 C C . ALA B 1 31 ? 4.422 -2.629 -10.758 1 98.81 31 ALA B C 1
ATOM 1034 O O . ALA B 1 31 ? 4.238 -3.68 -11.375 1 98.81 31 ALA B O 1
ATOM 1035 N N . SER B 1 32 ? 3.541 -2.072 -9.969 1 98.69 32 SER B N 1
ATOM 1036 C CA . SER B 1 32 ? 2.275 -2.76 -9.734 1 98.69 32 SER B CA 1
ATOM 1037 C C . SER B 1 32 ? 1.435 -2.816 -11.008 1 98.69 32 SER B C 1
ATOM 1039 O O . SER B 1 32 ? 0.644 -3.742 -11.195 1 98.69 32 SER B O 1
ATOM 1041 N N . GLU B 1 33 ? 1.563 -1.838 -11.898 1 98.12 33 GLU B N 1
ATOM 1042 C CA . GLU B 1 33 ? 0.859 -1.821 -13.18 1 98.12 33 GLU B CA 1
ATOM 1043 C C . GLU B 1 33 ? 1.358 -2.932 -14.094 1 98.12 33 GLU B C 1
ATOM 1045 O O . GLU B 1 33 ? 0.619 -3.408 -14.961 1 98.12 33 GLU B O 1
ATOM 1050 N N . LYS B 1 34 ? 2.59 -3.359 -13.883 1 97.75 34 LYS B N 1
ATOM 1051 C CA . LYS B 1 34 ? 3.232 -4.336 -14.758 1 97.75 34 LYS B CA 1
ATOM 1052 C C . LYS B 1 34 ? 3.633 -5.59 -13.984 1 97.75 34 LYS B C 1
ATOM 1054 O O . LYS B 1 34 ? 4.609 -6.254 -14.336 1 97.75 34 LYS B O 1
ATOM 1059 N N . ILE B 1 35 ? 2.951 -5.871 -12.977 1 98.38 35 ILE B N 1
ATOM 1060 C CA . ILE B 1 35 ? 3.406 -6.848 -12 1 98.38 35 ILE B CA 1
ATOM 1061 C C . ILE B 1 35 ? 3.549 -8.219 -12.664 1 98.38 35 ILE B C 1
ATOM 1063 O O . ILE B 1 35 ? 4.465 -8.977 -12.344 1 98.38 35 ILE B O 1
ATOM 1067 N N . ASN B 1 36 ? 2.762 -8.508 -13.617 1 96.81 36 ASN B N 1
ATOM 1068 C CA . ASN B 1 36 ? 2.756 -9.812 -14.266 1 96.81 36 ASN B CA 1
ATOM 1069 C C . ASN B 1 36 ? 3.873 -9.938 -15.297 1 96.81 36 ASN B C 1
ATOM 1071 O O . ASN B 1 36 ? 4.145 -11.031 -15.789 1 96.81 36 ASN B O 1
ATOM 1075 N N . GLU B 1 37 ? 4.543 -8.875 -15.586 1 97.69 37 GLU B N 1
ATOM 1076 C CA . GLU B 1 37 ? 5.629 -8.867 -16.562 1 97.69 37 GLU B CA 1
ATOM 1077 C C . GLU B 1 37 ? 6.992 -8.93 -15.875 1 97.69 37 GLU B C 1
ATOM 1079 O O . GLU B 1 37 ? 8.023 -9.086 -16.531 1 97.69 37 GLU B O 1
ATOM 1084 N N . LEU B 1 38 ? 6.988 -8.805 -14.609 1 98.44 38 LEU B N 1
ATOM 1085 C CA . LEU B 1 38 ? 8.234 -8.742 -13.859 1 98.44 38 LEU B CA 1
ATOM 1086 C C . LEU B 1 38 ? 8.664 -10.133 -13.398 1 98.44 38 LEU B C 1
ATOM 1088 O O . LEU B 1 38 ? 7.824 -10.992 -13.141 1 98.44 38 LEU B O 1
ATOM 1092 N N . ASP B 1 39 ? 10.016 -10.258 -13.352 1 97.81 39 ASP B N 1
ATOM 1093 C CA . ASP B 1 39 ? 10.516 -11.547 -12.875 1 97.81 39 ASP B CA 1
ATOM 1094 C C . ASP B 1 39 ? 10.461 -11.617 -11.344 1 97.81 39 ASP B C 1
ATOM 1096 O O . ASP B 1 39 ? 10.32 -10.594 -10.68 1 97.81 39 ASP B O 1
ATOM 1100 N N . LYS B 1 40 ? 10.617 -12.766 -10.82 1 98.12 40 LYS B N 1
ATOM 1101 C CA . LYS B 1 40 ? 10.469 -13.039 -9.398 1 98.12 40 LYS B CA 1
ATOM 1102 C C . LYS B 1 40 ? 11.492 -12.258 -8.578 1 98.12 40 LYS B C 1
ATOM 1104 O O . LYS B 1 40 ? 11.172 -11.734 -7.508 1 98.12 40 LYS B O 1
ATOM 1109 N N . GLU B 1 41 ? 12.695 -12.234 -9.016 1 98.38 41 GLU B N 1
ATOM 1110 C CA . GLU B 1 41 ? 13.766 -11.539 -8.305 1 98.38 41 GLU B CA 1
ATOM 1111 C C . GLU B 1 41 ? 13.469 -10.047 -8.172 1 98.38 41 GLU B C 1
ATOM 1113 O O . GLU B 1 41 ? 13.672 -9.461 -7.109 1 98.38 41 GLU B O 1
ATOM 1118 N N . THR B 1 42 ? 12.977 -9.516 -9.25 1 98.81 42 THR B N 1
ATOM 1119 C CA . THR B 1 42 ? 12.625 -8.094 -9.234 1 98.81 42 THR B CA 1
ATOM 1120 C C . THR B 1 42 ? 11.469 -7.84 -8.273 1 98.81 42 THR B C 1
ATOM 1122 O O . THR B 1 42 ? 11.492 -6.875 -7.508 1 98.81 42 THR B O 1
ATOM 1125 N N . ILE B 1 43 ? 10.477 -8.711 -8.297 1 98.88 43 ILE B N 1
ATOM 1126 C CA . ILE B 1 43 ? 9.328 -8.562 -7.414 1 98.88 43 ILE B CA 1
ATOM 1127 C C . ILE B 1 43 ? 9.773 -8.656 -5.957 1 98.88 43 ILE B C 1
ATOM 1129 O O . ILE B 1 43 ? 9.336 -7.871 -5.117 1 98.88 43 ILE B O 1
ATOM 1133 N N . GLU B 1 44 ? 10.656 -9.555 -5.727 1 98.81 44 GLU B N 1
ATOM 1134 C CA . GLU B 1 44 ? 11.18 -9.703 -4.375 1 98.81 44 GLU B CA 1
ATOM 1135 C C . GLU B 1 44 ? 11.906 -8.438 -3.922 1 98.81 44 GLU B C 1
ATOM 1137 O O . GLU B 1 44 ? 11.711 -7.977 -2.797 1 98.81 44 GLU B O 1
ATOM 1142 N N . LYS B 1 45 ? 12.703 -7.902 -4.738 1 98.69 45 LYS B N 1
ATOM 1143 C CA . LYS B 1 45 ? 13.477 -6.707 -4.406 1 98.69 45 LYS B CA 1
ATOM 1144 C C . LYS B 1 45 ? 12.562 -5.5 -4.211 1 98.69 45 LYS B C 1
ATOM 1146 O O . LYS B 1 45 ? 12.867 -4.613 -3.41 1 98.69 45 LYS B O 1
ATOM 1151 N N . LEU B 1 46 ? 11.516 -5.504 -4.949 1 98.88 46 LEU B N 1
ATOM 1152 C CA . LEU B 1 46 ? 10.523 -4.453 -4.738 1 98.88 46 LEU B CA 1
ATOM 1153 C C . LEU B 1 46 ? 9.891 -4.57 -3.357 1 98.88 46 LEU B C 1
ATOM 1155 O O . LEU B 1 46 ? 9.594 -3.559 -2.717 1 98.88 46 LEU B O 1
ATOM 1159 N N . GLY B 1 47 ? 9.625 -5.809 -2.98 1 98.81 47 GLY B N 1
ATOM 1160 C CA . GLY B 1 47 ? 9.188 -6.02 -1.609 1 98.81 47 GLY B CA 1
ATOM 1161 C C . GLY B 1 47 ? 10.188 -5.527 -0.581 1 98.81 47 GLY B C 1
ATOM 1162 O O . GLY B 1 47 ? 9.805 -4.902 0.413 1 98.81 47 GLY B O 1
ATOM 1163 N N . ASP B 1 48 ? 11.445 -5.797 -0.831 1 98.62 48 ASP B N 1
ATOM 1164 C CA . ASP B 1 48 ? 12.5 -5.289 0.041 1 98.62 48 ASP B CA 1
ATOM 1165 C C . ASP B 1 48 ? 12.492 -3.762 0.082 1 98.62 48 ASP B C 1
ATOM 1167 O O . ASP B 1 48 ? 12.633 -3.164 1.15 1 98.62 48 ASP B O 1
ATOM 1171 N N . LEU B 1 49 ? 12.352 -3.195 -1.039 1 98.75 49 LEU B N 1
ATOM 1172 C CA . LEU B 1 49 ? 12.305 -1.74 -1.118 1 98.75 49 LEU B CA 1
ATOM 1173 C C . LEU B 1 49 ? 11.188 -1.183 -0.246 1 98.75 49 LEU B C 1
ATOM 1175 O O . LEU B 1 49 ? 11.406 -0.249 0.529 1 98.75 49 LEU B O 1
ATOM 1179 N N . ALA B 1 50 ? 9.977 -1.758 -0.445 1 98.75 50 ALA B N 1
ATOM 1180 C CA . ALA B 1 50 ? 8.852 -1.312 0.368 1 98.75 50 ALA B CA 1
ATOM 1181 C C . ALA B 1 50 ? 9.164 -1.435 1.856 1 98.75 50 ALA B C 1
ATOM 1183 O O . ALA B 1 50 ? 8.852 -0.537 2.641 1 98.75 50 ALA B O 1
ATOM 1184 N N . SER B 1 51 ? 9.812 -2.492 2.229 1 98.5 51 SER B N 1
ATOM 1185 C CA . SER B 1 51 ? 10.18 -2.711 3.625 1 98.5 51 SER B CA 1
ATOM 1186 C C . SER B 1 51 ? 11.172 -1.659 4.109 1 98.5 51 SER B C 1
ATOM 1188 O O . SER B 1 51 ? 11.078 -1.191 5.246 1 98.5 51 SER B O 1
ATOM 1190 N N . TYR B 1 52 ? 12.047 -1.277 3.287 1 98.31 52 TYR B N 1
ATOM 1191 C CA . TYR B 1 52 ? 13.062 -0.298 3.656 1 98.31 52 TYR B CA 1
ATOM 1192 C C . TYR B 1 52 ? 12.461 1.097 3.771 1 98.31 52 TYR B C 1
ATOM 1194 O O . TYR B 1 52 ? 12.961 1.938 4.52 1 98.31 52 TYR B O 1
ATOM 1202 N N . LEU B 1 53 ? 11.398 1.317 3.068 1 98.31 53 LEU B N 1
ATOM 1203 C CA . LEU B 1 53 ? 10.75 2.623 3.082 1 98.31 53 LEU B CA 1
ATOM 1204 C C . LEU B 1 53 ? 9.867 2.777 4.312 1 98.31 53 LEU B C 1
ATOM 1206 O O . LEU B 1 53 ? 9.508 3.895 4.695 1 98.31 53 LEU B O 1
ATOM 1210 N N . LEU B 1 54 ? 9.523 1.707 4.953 1 97.62 54 LEU B N 1
ATOM 1211 C CA . LEU B 1 54 ? 8.555 1.662 6.039 1 97.62 54 LEU B CA 1
ATOM 1212 C C . LEU B 1 54 ? 8.953 2.605 7.168 1 97.62 54 LEU B C 1
ATOM 1214 O O . LEU B 1 54 ? 8.172 3.48 7.555 1 97.62 54 LEU B O 1
ATOM 1218 N N . PRO B 1 55 ? 10.195 2.543 7.684 1 96.38 55 PRO B N 1
ATOM 1219 C CA . PRO B 1 55 ? 10.555 3.398 8.82 1 96.38 55 PRO B CA 1
ATOM 1220 C C . PRO B 1 55 ? 10.539 4.883 8.461 1 96.38 55 PRO B C 1
ATOM 1222 O O . PRO B 1 55 ? 10.57 5.734 9.359 1 96.38 55 PRO B O 1
ATOM 1225 N N . HIS B 1 56 ? 10.5 5.18 7.234 1 96.25 56 HIS B N 1
ATOM 1226 C CA . HIS B 1 56 ? 10.555 6.566 6.781 1 96.25 56 HIS B CA 1
ATOM 1227 C C . HIS B 1 56 ? 9.18 7.066 6.363 1 96.25 56 HIS B C 1
ATOM 1229 O O . HIS B 1 56 ? 9.039 8.211 5.93 1 96.25 56 HIS B O 1
ATOM 1235 N N . SER B 1 57 ? 8.18 6.266 6.449 1 95.38 57 SER B N 1
ATOM 1236 C CA . SER B 1 57 ? 6.832 6.562 5.965 1 95.38 57 SER B CA 1
ATOM 1237 C C . SER B 1 57 ? 5.906 6.953 7.109 1 95.38 57 SER B C 1
ATOM 1239 O O . SER B 1 57 ? 5.766 6.211 8.086 1 95.38 57 SER B O 1
ATOM 1241 N N . PRO B 1 58 ? 5.207 8.023 6.961 1 91.25 58 PRO B N 1
ATOM 1242 C CA . PRO B 1 58 ? 4.328 8.469 8.039 1 91.25 58 PRO B CA 1
ATOM 1243 C C . PRO B 1 58 ? 2.93 7.859 7.957 1 91.25 58 PRO B C 1
ATOM 1245 O O . PRO B 1 58 ? 2.457 7.543 6.863 1 91.25 58 PRO B O 1
ATOM 1248 N N . GLY B 1 59 ? 2.316 7.637 9.109 1 92.31 59 GLY B N 1
ATOM 1249 C CA . GLY B 1 59 ? 0.887 7.387 9.219 1 92.31 59 GLY B CA 1
ATOM 1250 C C . GLY B 1 59 ? 0.419 6.207 8.391 1 92.31 59 GLY B C 1
ATOM 1251 O O . GLY B 1 59 ? 0.987 5.113 8.484 1 92.31 59 GLY B O 1
ATOM 1252 N N . TYR B 1 60 ? -0.639 6.426 7.578 1 95.25 60 TYR B N 1
ATOM 1253 C CA . TYR B 1 60 ? -1.259 5.383 6.77 1 95.25 60 TYR B CA 1
ATOM 1254 C C . TYR B 1 60 ? -0.292 4.871 5.707 1 95.25 60 TYR B C 1
ATOM 1256 O O . TYR B 1 60 ? -0.325 3.691 5.348 1 95.25 60 TYR B O 1
ATOM 1264 N N . ALA B 1 61 ? 0.574 5.715 5.324 1 96.19 61 ALA B N 1
ATOM 1265 C CA . ALA B 1 61 ? 1.563 5.289 4.34 1 96.19 61 ALA B CA 1
ATOM 1266 C C . ALA B 1 61 ? 2.467 4.195 4.906 1 96.19 61 ALA B C 1
ATOM 1268 O O . ALA B 1 61 ? 2.805 3.238 4.207 1 96.19 61 ALA B O 1
ATOM 1269 N N . GLY B 1 62 ? 2.803 4.387 6.137 1 96.81 62 GLY B N 1
ATOM 1270 C CA . GLY B 1 62 ? 3.619 3.371 6.785 1 96.81 62 GLY B CA 1
ATOM 1271 C C . GLY B 1 62 ? 2.926 2.025 6.891 1 96.81 62 GLY B C 1
ATOM 1272 O O . GLY B 1 62 ? 3.52 0.99 6.578 1 96.81 62 GLY B O 1
ATOM 1273 N N . LYS B 1 63 ? 1.75 2.064 7.289 1 97.56 63 LYS B N 1
ATOM 1274 C CA . LYS B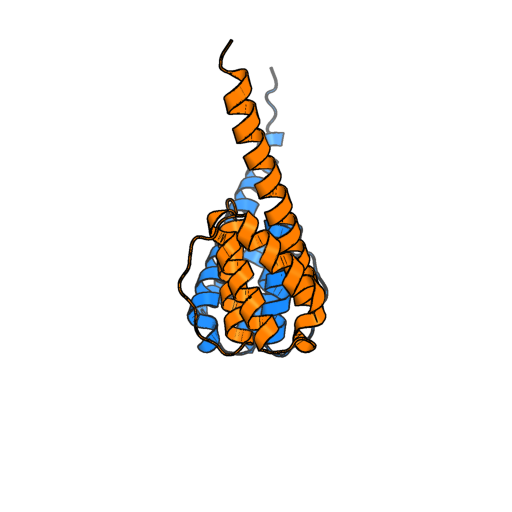 1 63 ? 0.993 0.821 7.402 1 97.56 63 LYS B CA 1
ATOM 1275 C C . LYS B 1 63 ? 0.839 0.143 6.047 1 97.56 63 LYS B C 1
ATOM 1277 O O . LYS B 1 63 ? 1.009 -1.072 5.93 1 97.56 63 LYS B O 1
ATOM 1282 N N . LEU B 1 64 ? 0.594 0.929 5.094 1 98.56 64 LEU B N 1
ATOM 1283 C CA . LEU B 1 64 ? 0.385 0.386 3.756 1 98.56 64 LEU B CA 1
ATOM 1284 C C . LEU B 1 64 ? 1.701 -0.092 3.152 1 98.56 64 LEU B C 1
ATOM 1286 O O . LEU B 1 64 ? 1.713 -1.004 2.322 1 98.56 64 LEU B O 1
ATOM 1290 N N . MET B 1 65 ? 2.777 0.488 3.566 1 98.44 65 MET B N 1
ATOM 1291 C CA . MET B 1 65 ? 4.082 0.018 3.109 1 98.44 65 MET B CA 1
ATOM 1292 C C . MET B 1 65 ? 4.34 -1.411 3.574 1 98.44 65 MET B C 1
ATOM 1294 O O . MET B 1 65 ? 4.863 -2.23 2.818 1 98.44 65 MET B O 1
ATOM 1298 N N . ALA B 1 66 ? 3.975 -1.658 4.789 1 98.5 66 ALA B N 1
ATOM 1299 C CA . ALA B 1 66 ? 4.105 -3.018 5.305 1 98.5 66 ALA B CA 1
ATOM 1300 C C . ALA B 1 66 ? 3.246 -3.994 4.508 1 98.5 66 ALA B C 1
ATOM 1302 O O . ALA B 1 66 ? 3.695 -5.09 4.164 1 98.5 66 ALA B O 1
ATOM 1303 N N . VAL B 1 67 ? 2.074 -3.617 4.211 1 98.88 67 VAL B N 1
ATOM 1304 C CA . VAL B 1 67 ? 1.159 -4.422 3.412 1 98.88 67 VAL B CA 1
ATOM 1305 C C . VAL B 1 67 ? 1.767 -4.684 2.035 1 98.88 67 VAL B C 1
ATOM 1307 O O . VAL B 1 67 ? 1.801 -5.824 1.568 1 98.88 67 VAL B O 1
ATOM 1310 N N . THR B 1 68 ? 2.225 -3.635 1.444 1 98.88 68 THR B N 1
ATOM 1311 C CA . THR B 1 68 ? 2.812 -3.715 0.112 1 98.88 68 THR B CA 1
ATOM 1312 C C . THR B 1 68 ? 4.004 -4.664 0.104 1 98.88 68 THR B C 1
ATOM 1314 O O . THR B 1 68 ? 4.125 -5.516 -0.783 1 98.88 68 THR B O 1
ATOM 1317 N N . ALA B 1 69 ? 4.836 -4.531 1.092 1 98.88 69 ALA B N 1
ATOM 1318 C CA . ALA B 1 69 ? 5.996 -5.414 1.184 1 98.88 69 ALA B CA 1
ATOM 1319 C C . ALA B 1 69 ? 5.566 -6.879 1.253 1 98.88 69 ALA B C 1
ATOM 1321 O O . ALA B 1 69 ? 6.051 -7.711 0.484 1 98.88 69 ALA B O 1
ATOM 1322 N N . ARG B 1 70 ? 4.66 -7.145 2.092 1 98.88 70 ARG B N 1
ATOM 1323 C CA . ARG B 1 70 ? 4.203 -8.516 2.293 1 98.88 70 ARG B CA 1
ATOM 1324 C C . ARG B 1 70 ? 3.566 -9.07 1.023 1 98.88 70 ARG B C 1
ATOM 1326 O O . ARG B 1 70 ? 3.799 -10.227 0.662 1 98.88 70 ARG B O 1
ATOM 1333 N N . LEU B 1 71 ? 2.811 -8.258 0.387 1 98.94 71 LEU B N 1
ATOM 1334 C CA . LEU B 1 71 ? 2.139 -8.719 -0.825 1 98.94 71 LEU B CA 1
ATOM 1335 C C . LEU B 1 71 ? 3.146 -8.977 -1.938 1 98.94 71 LEU B C 1
ATOM 1337 O O . LEU B 1 71 ? 3.006 -9.945 -2.695 1 98.94 71 LEU B O 1
ATOM 1341 N N . LEU B 1 72 ? 4.133 -8.156 -2.035 1 98.94 72 LEU B N 1
ATOM 1342 C CA . LEU B 1 72 ? 5.164 -8.352 -3.047 1 98.94 72 LEU B CA 1
ATOM 1343 C C . LEU B 1 72 ? 5.977 -9.609 -2.758 1 98.94 72 LEU B C 1
ATOM 1345 O O . LEU B 1 72 ? 6.273 -10.391 -3.67 1 98.94 72 LEU B O 1
ATOM 1349 N N . TRP B 1 73 ? 6.312 -9.773 -1.507 1 98.81 73 TRP B N 1
ATOM 1350 C CA . TRP B 1 73 ? 7.027 -10.992 -1.149 1 98.81 73 TRP B CA 1
ATOM 1351 C C . TRP B 1 73 ? 6.176 -12.227 -1.435 1 98.81 73 TRP B C 1
ATOM 1353 O O . TRP B 1 73 ? 6.68 -13.242 -1.922 1 98.81 73 TRP B O 1
ATOM 1363 N N . ALA B 1 74 ? 4.918 -12.156 -1.185 1 98.81 74 ALA B N 1
ATOM 1364 C CA . ALA B 1 74 ? 4.012 -13.258 -1.483 1 98.81 74 ALA B CA 1
ATOM 1365 C C . ALA B 1 74 ? 3.969 -13.547 -2.98 1 98.81 74 ALA B C 1
ATOM 1367 O O . ALA B 1 74 ? 4.004 -14.703 -3.398 1 98.81 74 ALA B O 1
ATOM 1368 N N . LEU B 1 75 ? 3.924 -12.508 -3.732 1 98.62 75 LEU B N 1
ATOM 1369 C CA . LEU B 1 75 ? 3.898 -12.664 -5.184 1 98.62 75 LEU B CA 1
ATOM 1370 C C . LEU B 1 75 ? 5.203 -13.273 -5.688 1 98.62 75 LEU B C 1
ATOM 1372 O O . LEU B 1 75 ? 5.207 -14 -6.684 1 98.62 75 LEU B O 1
ATOM 1376 N N . ALA B 1 76 ? 6.234 -12.922 -5.004 1 98.5 76 ALA B N 1
ATOM 1377 C CA . ALA B 1 76 ? 7.543 -13.445 -5.375 1 98.5 76 ALA B CA 1
ATOM 1378 C C . ALA B 1 76 ? 7.711 -14.883 -4.887 1 98.5 76 ALA B C 1
ATOM 1380 O O . ALA B 1 76 ? 8.68 -15.562 -5.242 1 98.5 76 ALA B O 1
ATOM 1381 N N . GLY B 1 77 ? 6.789 -15.289 -4.039 1 97.69 77 GLY B N 1
ATOM 1382 C CA . GLY B 1 77 ? 6.848 -16.656 -3.529 1 97.69 77 GLY B CA 1
ATOM 1383 C C . GLY B 1 77 ? 7.875 -16.828 -2.426 1 97.69 77 GLY B C 1
ATOM 1384 O O . GLY B 1 77 ? 8.461 -17.906 -2.283 1 97.69 77 GLY B O 1
ATOM 1385 N N . VAL B 1 78 ? 8.156 -15.719 -1.774 1 97.69 78 VAL B N 1
ATOM 1386 C CA . VAL B 1 78 ? 9.094 -15.797 -0.663 1 97.69 78 VAL B CA 1
ATOM 1387 C C . VAL B 1 78 ? 8.391 -15.445 0.642 1 97.69 78 VAL B C 1
ATOM 1389 O O . VAL B 1 78 ? 7.301 -14.859 0.625 1 97.69 78 VAL B O 1
ATOM 1392 N N . GLY B 1 79 ? 8.914 -15.812 1.746 1 96.19 79 GLY B N 1
ATOM 1393 C CA . GLY B 1 79 ? 8.352 -15.477 3.043 1 96.19 79 GLY B CA 1
ATOM 1394 C C . GLY B 1 79 ? 8.656 -14.055 3.477 1 96.19 79 GLY B C 1
ATOM 1395 O O . GLY B 1 79 ? 9.516 -13.391 2.896 1 96.19 79 GLY B O 1
ATOM 1396 N N . GLU B 1 80 ? 7.879 -13.633 4.422 1 97 80 GLU B N 1
ATOM 1397 C CA . GLU B 1 80 ? 8.133 -12.312 4.996 1 97 80 GLU B CA 1
ATOM 1398 C C . GLU B 1 80 ? 9.562 -12.211 5.527 1 97 80 GLU B C 1
ATOM 1400 O O . GLU B 1 80 ? 10.062 -13.141 6.16 1 97 80 GLU B O 1
ATOM 1405 N N . LYS B 1 81 ? 10.141 -11.125 5.297 1 96.25 81 LYS B N 1
ATOM 1406 C CA . LYS B 1 81 ? 11.516 -10.914 5.738 1 96.25 81 LYS B CA 1
ATOM 1407 C C . LYS B 1 81 ? 11.562 -9.992 6.953 1 96.25 81 LYS B C 1
ATOM 1409 O O . LYS B 1 81 ? 10.57 -9.352 7.293 1 96.25 81 LYS B O 1
ATOM 1414 N N . GLU B 1 82 ? 12.727 -9.969 7.504 1 93.94 82 GLU B N 1
ATOM 1415 C CA . GLU B 1 82 ? 12.945 -9.047 8.617 1 93.94 82 GLU B CA 1
ATOM 1416 C C . GLU B 1 82 ? 12.945 -7.598 8.148 1 93.94 82 GLU B C 1
ATOM 1418 O O . GLU B 1 82 ? 13.492 -7.285 7.09 1 93.94 82 GLU B O 1
ATOM 1423 N N . TRP B 1 83 ? 12.336 -6.797 8.969 1 92.5 83 TRP B N 1
ATOM 1424 C CA . TRP B 1 83 ? 12.289 -5.367 8.68 1 92.5 83 TRP B CA 1
ATOM 1425 C C . TRP B 1 83 ? 13.57 -4.676 9.133 1 92.5 83 TRP B C 1
ATOM 1427 O O . TRP B 1 83 ? 13.891 -4.672 10.328 1 92.5 83 TRP B O 1
ATOM 1437 N N . GLU B 1 84 ? 14.289 -4.156 8.203 1 92.44 84 GLU B N 1
ATOM 1438 C CA . GLU B 1 84 ? 15.586 -3.562 8.508 1 92.44 84 GLU B CA 1
ATOM 1439 C C . GLU B 1 84 ? 15.594 -2.064 8.203 1 92.44 84 GLU B C 1
ATOM 1441 O O . GLU B 1 84 ? 14.961 -1.615 7.246 1 92.44 84 GLU B O 1
ATOM 1446 N N . PHE B 1 85 ? 16.328 -1.44 9.094 1 95.94 85 PHE B N 1
ATOM 1447 C CA . PHE B 1 85 ? 16.547 -0.027 8.82 1 95.94 85 PHE B CA 1
ATOM 1448 C C . PHE B 1 85 ? 17.656 0.151 7.789 1 95.94 85 PHE B C 1
ATOM 1450 O O . PHE B 1 85 ? 18.719 -0.457 7.906 1 95.94 85 PHE B O 1
ATOM 1457 N N . ARG B 1 86 ? 17.312 0.938 6.785 1 96.56 86 ARG B N 1
ATOM 1458 C CA . ARG B 1 86 ? 18.297 1.309 5.773 1 96.56 86 ARG B CA 1
ATOM 1459 C C . ARG B 1 86 ? 18.391 2.824 5.621 1 96.56 86 ARG B C 1
ATOM 1461 O O . ARG B 1 86 ? 17.359 3.516 5.668 1 96.56 86 ARG B O 1
ATOM 1468 N N . GLU B 1 87 ? 19.656 3.262 5.406 1 96.12 87 GLU B N 1
ATOM 1469 C CA . GLU B 1 87 ? 19.828 4.695 5.188 1 96.12 87 GLU B CA 1
ATOM 1470 C C . GLU B 1 87 ? 19.203 5.133 3.867 1 96.12 87 GLU B C 1
ATOM 1472 O O . GLU B 1 87 ? 19.188 4.371 2.898 1 96.12 87 GLU B O 1
ATOM 1477 N N . LEU B 1 88 ? 18.812 6.363 3.799 1 96.75 88 LEU B N 1
ATOM 1478 C CA . LEU B 1 88 ? 18.094 6.898 2.645 1 96.75 88 LEU B CA 1
ATOM 1479 C C . LEU B 1 88 ? 18.953 6.816 1.387 1 96.75 88 LEU B C 1
ATOM 1481 O O . LEU B 1 88 ? 18.438 6.512 0.304 1 96.75 88 LEU B O 1
ATOM 1485 N N . GLU B 1 89 ? 20.203 7.082 1.526 1 95.5 89 GLU B N 1
ATOM 1486 C CA . GLU B 1 89 ? 21.094 7.035 0.373 1 95.5 89 GLU B CA 1
ATOM 1487 C C . GLU B 1 89 ? 21.141 5.633 -0.228 1 95.5 89 GLU B C 1
ATOM 1489 O O . GLU B 1 89 ? 21.219 5.477 -1.448 1 95.5 89 GLU B O 1
ATOM 1494 N N . ASP B 1 90 ? 21.141 4.625 0.642 1 97.62 90 ASP B N 1
ATOM 1495 C CA . ASP B 1 90 ? 21.141 3.24 0.177 1 97.62 90 ASP B CA 1
ATOM 1496 C C . ASP B 1 90 ? 19.812 2.893 -0.506 1 97.62 90 ASP B C 1
ATOM 1498 O O . ASP B 1 90 ? 19.797 2.154 -1.493 1 97.62 90 ASP B O 1
ATOM 1502 N N . ILE B 1 91 ? 18.781 3.42 0.002 1 98.38 91 ILE B N 1
ATOM 1503 C CA . ILE B 1 91 ? 17.453 3.195 -0.586 1 98.38 91 ILE B CA 1
ATOM 1504 C C . ILE B 1 91 ? 17.391 3.842 -1.968 1 98.38 91 ILE B C 1
ATOM 1506 O O . ILE B 1 91 ? 16.859 3.254 -2.912 1 98.38 91 ILE B O 1
ATOM 1510 N N . GLU B 1 92 ? 17.938 5.027 -2.039 1 98.12 92 GLU B N 1
ATOM 1511 C CA . GLU B 1 92 ? 17.953 5.727 -3.32 1 98.12 92 GLU B CA 1
ATOM 1512 C C . GLU B 1 92 ? 18.703 4.922 -4.375 1 98.12 92 GLU B C 1
ATOM 1514 O O . GLU B 1 92 ? 18.281 4.852 -5.531 1 98.12 92 GLU B O 1
ATOM 1519 N N . LYS B 1 93 ? 19.781 4.34 -3.947 1 98.19 93 LYS B N 1
ATOM 1520 C CA . LYS B 1 93 ? 20.531 3.5 -4.867 1 98.19 93 LYS B CA 1
ATOM 1521 C C . LYS B 1 93 ? 19.703 2.309 -5.34 1 98.19 93 LYS B C 1
ATOM 1523 O O . LYS B 1 93 ? 19.75 1.949 -6.52 1 98.19 93 LYS B O 1
ATOM 1528 N N . LEU B 1 94 ? 19.047 1.696 -4.465 1 98.31 94 LEU B N 1
ATOM 1529 C CA . LEU B 1 94 ? 18.203 0.563 -4.812 1 98.31 94 LEU B CA 1
ATOM 1530 C C . LEU B 1 94 ? 17.094 0.987 -5.781 1 98.31 94 LEU B C 1
ATOM 1532 O O . LEU B 1 94 ? 16.781 0.259 -6.723 1 98.31 94 LEU B O 1
ATOM 1536 N N . ILE B 1 95 ? 16.516 2.137 -5.551 1 98.69 95 ILE B N 1
ATOM 1537 C CA . ILE B 1 95 ? 15.477 2.658 -6.426 1 98.69 95 ILE B CA 1
ATOM 1538 C C . ILE B 1 95 ? 16.016 2.803 -7.848 1 98.69 95 ILE B C 1
ATOM 1540 O O . ILE B 1 95 ? 15.367 2.396 -8.812 1 98.69 95 ILE B O 1
ATOM 1544 N N . GLU B 1 96 ? 17.172 3.395 -7.957 1 98.19 96 GLU B N 1
ATOM 1545 C CA . GLU B 1 96 ? 17.781 3.582 -9.266 1 98.19 96 GLU B CA 1
ATOM 1546 C C . GLU B 1 96 ? 18.047 2.242 -9.953 1 98.19 96 GLU B C 1
ATOM 1548 O O . GLU B 1 96 ? 17.828 2.1 -11.156 1 98.19 96 GLU B O 1
ATOM 1553 N N . GLU B 1 97 ? 18.5 1.295 -9.227 1 98.12 97 GLU B N 1
ATOM 1554 C CA . GLU B 1 97 ? 18.734 -0.044 -9.758 1 98.12 97 GLU B CA 1
ATOM 1555 C C . GLU B 1 97 ? 17.438 -0.664 -10.273 1 98.12 97 GLU B C 1
ATOM 1557 O O . GLU B 1 97 ? 17.391 -1.204 -11.383 1 98.12 97 GLU B O 1
ATOM 1562 N N . LEU B 1 98 ? 16.391 -0.573 -9.508 1 98.62 98 LEU B N 1
ATOM 1563 C CA . LEU B 1 98 ? 15.133 -1.23 -9.82 1 98.62 98 LEU B CA 1
ATOM 1564 C C . LEU B 1 98 ? 14.414 -0.51 -10.953 1 98.62 98 LEU B C 1
ATOM 1566 O O . LEU B 1 98 ? 13.656 -1.129 -11.711 1 98.62 98 LEU B O 1
ATOM 1570 N N . LYS B 1 99 ? 14.617 0.795 -11.047 1 97.94 99 LYS B N 1
ATOM 1571 C CA . LYS B 1 99 ? 14.031 1.561 -12.141 1 97.94 99 LYS B CA 1
ATOM 1572 C C . LYS B 1 99 ? 14.406 0.962 -13.492 1 97.94 99 LYS B C 1
ATOM 1574 O O . LYS B 1 99 ? 13.602 0.953 -14.422 1 97.94 99 LYS B O 1
ATOM 1579 N N . GLY B 1 100 ? 15.531 0.445 -13.5 1 96.5 100 GLY B N 1
ATOM 1580 C CA . GLY B 1 100 ? 16.016 -0.145 -14.734 1 96.5 100 GLY B CA 1
ATOM 1581 C C . GLY B 1 100 ? 15.398 -1.495 -15.039 1 96.5 100 GLY B C 1
ATOM 1582 O O . GLY B 1 100 ? 15.484 -1.985 -16.172 1 96.5 100 GLY B O 1
ATOM 1583 N N . LYS B 1 101 ? 14.734 -2.061 -14.164 1 97.38 101 LYS B N 1
ATOM 1584 C CA . LYS B 1 101 ? 14.188 -3.406 -14.312 1 97.38 101 LYS B CA 1
ATOM 1585 C C . LYS B 1 101 ? 12.672 -3.367 -14.484 1 97.38 101 LYS B C 1
ATOM 1587 O O . LYS B 1 101 ? 12.07 -4.355 -14.906 1 97.38 101 LYS B O 1
ATOM 1592 N N . VAL B 1 102 ? 12.102 -2.252 -14.055 1 97.38 102 VAL B N 1
ATOM 1593 C CA . VAL B 1 102 ? 10.656 -2.09 -14.102 1 97.38 102 VAL B CA 1
ATOM 1594 C C . VAL B 1 102 ? 10.25 -1.39 -15.398 1 97.38 102 VAL B C 1
ATOM 1596 O O . VAL B 1 102 ? 9.305 -1.804 -16.062 1 97.38 102 VAL B O 1
#

Secondary structure (DSSP, 8-state):
----THHHHHHHHHHHHHHHHHHHHHHHHHHHHTGGGS-HHHHHHHHHHHHHHGGG--HHHHHHHHHHHHHHHHHHT----------HHHHHHHHHHHHTT-/-TTHHHHHHHHHHHHHHHHHHHHHHHHHHHHHHTGGGS-HHHHHHHHHHHHHHGGG--HHHHHHHHHHHHHHHHHHT----------HHHHHHHHHHHHTT-

Foldseek 3Di:
DPPDCPCVVVVVVVVLLVVLLVLLVVLLVVCVVVVVVAALVLLLLNLVLLLQNLVSDDDPSNVVSPVSSQVSCVSSVHHDDDRDHDDSVVSSVSSVVSVVRD/DPPPVVCVVVVVVVVLLVVLLVLLVVLLVVCVVVVVVAALVLLLLNLVLLLQNLVSDDDPSNVVSPVSSQVSCVSSVHHDDDRDHDDSVVSSVSSVVSVVRD

Radius of gyration: 18.51 Å; Cα contacts (8 Å, |Δi|>4): 242; chains: 2; bounding box: 45×54×34 Å

Nearest PDB structures (foldseek):
  6fs2-assembly2_B  TM=3.081E-01  e=8.077E+00  Homo sapiens
  6qyk-assembly1_A  TM=2.769E-01  e=8.999E+00  Escherichia coli
  6fs2-assembly2_B  TM=3.420E-01  e=8.279E+00  Homo sapiens

Organism: NCBI:txid113653

pLDDT: mean 93.08, std 13.36, range [31.23, 98.94]